Protein AF-A0A2J6RG76-F1 (afdb_monomer_lite)

InterPro domains:
  IPR021858 Fungal transcription factor [PF11951] (29-127)

Secondary structure (DSSP, 8-state):
--TTSSS-TT--TTS---HHHHHHHHHHHHHHHS-HHHHHHHHHHHHHHHHHHTTS-S--HHHHHHHHHHHHHHHHHHSS-SS--HHHHHHHHHHHHHHHHTT-HHHHHHHHHHHHHHHHHTTSGGGS-HHHHHHHHHHHHHTT----SSSS----S--HHHHHHHHHHH-----SS-HHHHHHHHHHHHHHHTT----HHHHHHHHHHHHHHHT-TT--HHHHHHHHHHHHHIIIIIS---TTTS-TT-HHHHHHHHHHHHT--HHHHHHHHHHHHHHHHHHHHHH-TTTS---HHHHHHHHHHHHHHHHHHHHHH--

Radius of gyration: 22.97 Å; chains: 1; bounding box: 58×46×60 Å

pLDDT: mean 80.33, std 18.79, range [28.56, 98.19]

Organism: Hyaloscypha variabilis (strain UAMH 11265 / GT02V1 / F) (NCBI:txid1149755)

Sequence (319 aa):
MWILDISILCWKPNDKIDDELANTHQKWFQVCIDSEMTLKTILSMAESGSRKSRGLDPWSPLAISLMVDAYALLNKKLNNPKKITDSMFATVVNMAAVELVSRNYTRYQNHINGLKEMVRVRGGLSNLDDYIKRMIARVHHLGGNIITDDGKKWTAVESPESKTEITRLCFRPRSPASSDLLKVLKFILSLSKKEIHLTQATSSFLKCQLSSISTNPLISAFEQTIIIATSIYVDFVIHHISPKDIKWNSAANRQLVLSTMQLRSKRDMDENGIVLEWVSAVARTTFFVGLIDWDPERQRSELIEKLEKAVKRLEGLDK

Foldseek 3Di:
DCLCCLVVPPDDPPDDPPVVVVVLVVVLVVLQVVDLLSVLLSVLSSQLVVQVVVVHHSDDPSSVVSNVVSVVVLVVCVVDPPAQDLSNLSNLLSVLSSCVVVVVLVVNVVSLVVNVVNQVRCVHPVSDDPSSVVSNQVSCVSSVHHDDPPVHDPDDVCDPVNCVVCCQLPPPPQALQPPLLLVLLVVVLVLLVVLDQDDPVVLVVSVVSLVVSCPPSNDDLLNVLVSLLVNLLCVCRRNVPQLVNVPLPDPSLVSNVVSLVVQPDVVSCVLQVLLSVLSVLSSVSNPCNPPDPDDSVVSSVVSSVSSVSNSVSSVVSND

Structure (mmCIF, N/CA/C/O backbone):
data_AF-A0A2J6RG76-F1
#
_entry.id   AF-A0A2J6RG76-F1
#
loop_
_atom_site.group_PDB
_atom_site.id
_atom_site.type_symbol
_atom_site.label_atom_id
_atom_site.label_alt_id
_atom_site.label_comp_id
_atom_site.label_asym_id
_atom_site.label_entity_id
_atom_site.label_seq_id
_atom_site.pdbx_PDB_ins_code
_atom_site.Cartn_x
_atom_site.Cartn_y
_atom_site.Cartn_z
_atom_site.occupancy
_atom_site.B_iso_or_equiv
_atom_site.auth_seq_id
_atom_site.auth_comp_id
_atom_site.auth_asym_id
_atom_site.auth_atom_id
_atom_site.pdbx_PDB_model_num
ATOM 1 N N . MET A 1 1 ? 8.930 -16.308 13.388 1.00 29.28 1 MET A N 1
ATOM 2 C CA . MET A 1 1 ? 8.994 -14.918 13.886 1.00 29.28 1 MET A CA 1
ATOM 3 C C . MET A 1 1 ? 8.861 -13.924 12.721 1.00 29.28 1 MET A C 1
ATOM 5 O O . MET A 1 1 ? 9.764 -13.150 12.474 1.00 29.28 1 MET A O 1
ATOM 9 N N . TRP A 1 2 ? 7.753 -14.000 11.969 1.00 28.56 2 TRP A N 1
ATOM 10 C CA . TRP A 1 2 ? 7.445 -13.151 10.792 1.00 28.56 2 TRP A CA 1
ATOM 11 C C . TRP A 1 2 ? 5.987 -12.635 10.818 1.00 28.56 2 TRP A C 1
ATOM 13 O O . TRP A 1 2 ? 5.566 -11.879 9.955 1.00 28.56 2 TRP A O 1
ATOM 23 N N . ILE A 1 3 ? 5.203 -13.041 11.826 1.00 35.47 3 ILE A N 1
ATOM 24 C CA . ILE A 1 3 ? 3.780 -12.688 11.989 1.00 35.47 3 ILE A CA 1
ATOM 25 C C . ILE A 1 3 ? 3.608 -11.228 12.452 1.00 35.47 3 ILE A C 1
ATOM 27 O O . ILE A 1 3 ? 2.540 -10.651 12.289 1.00 35.47 3 ILE A O 1
ATOM 31 N N . LEU A 1 4 ? 4.683 -10.601 12.944 1.00 41.94 4 LEU A N 1
ATOM 32 C CA . LEU A 1 4 ? 4.689 -9.200 13.359 1.00 41.94 4 LEU A CA 1
ATOM 33 C C . LEU A 1 4 ? 4.838 -8.207 12.194 1.00 41.94 4 LEU A C 1
ATOM 35 O O . LEU A 1 4 ? 4.461 -7.053 12.371 1.00 41.94 4 LEU A O 1
ATOM 39 N N . ASP A 1 5 ? 5.284 -8.630 11.005 1.00 44.03 5 ASP A N 1
ATOM 40 C CA . ASP A 1 5 ? 5.590 -7.703 9.900 1.00 44.03 5 ASP A CA 1
ATOM 41 C C . ASP A 1 5 ? 4.347 -7.111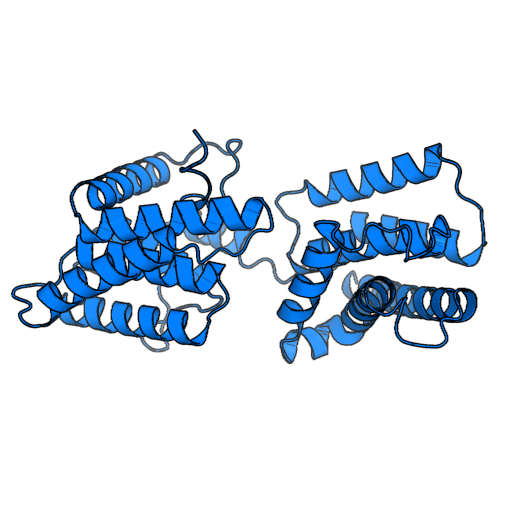 9.207 1.00 44.03 5 ASP A C 1
ATOM 43 O O . ASP A 1 5 ? 4.432 -6.099 8.523 1.00 44.03 5 ASP A O 1
ATOM 47 N N . ILE A 1 6 ? 3.153 -7.678 9.413 1.00 41.44 6 ILE A N 1
ATOM 48 C CA . ILE A 1 6 ? 1.908 -7.130 8.832 1.00 41.44 6 ILE A CA 1
ATOM 49 C C . ILE A 1 6 ? 1.165 -6.229 9.831 1.00 41.44 6 ILE A C 1
ATOM 51 O O . ILE A 1 6 ? 0.521 -5.262 9.432 1.00 41.44 6 ILE A O 1
ATOM 55 N N . SER A 1 7 ? 1.384 -6.415 11.136 1.00 41.56 7 SER A N 1
ATOM 56 C CA . SER A 1 7 ? 1.146 -5.367 12.149 1.00 41.56 7 SER A CA 1
ATOM 57 C C . SER A 1 7 ? 2.103 -4.160 11.998 1.00 41.56 7 SER A C 1
ATOM 59 O O . SER A 1 7 ? 1.931 -3.124 12.642 1.00 41.56 7 SER A O 1
ATOM 61 N N . ILE A 1 8 ? 3.068 -4.282 11.080 1.00 45.72 8 ILE A N 1
ATOM 62 C CA . ILE A 1 8 ? 4.160 -3.378 10.713 1.00 45.72 8 ILE A CA 1
ATOM 63 C C . ILE A 1 8 ? 4.025 -3.002 9.217 1.00 45.72 8 ILE A C 1
ATOM 65 O O . ILE A 1 8 ? 4.926 -3.132 8.405 1.00 45.72 8 ILE A O 1
ATOM 69 N N . LEU A 1 9 ? 2.895 -2.451 8.772 1.00 41.31 9 LEU A N 1
ATOM 70 C CA . LEU A 1 9 ? 2.815 -2.043 7.355 1.00 41.31 9 LEU A CA 1
ATOM 71 C C . LEU A 1 9 ? 3.790 -0.909 6.936 1.00 41.31 9 LEU A C 1
ATOM 73 O O . LEU A 1 9 ? 3.820 -0.606 5.751 1.00 41.31 9 LEU A O 1
ATOM 77 N N . CYS A 1 10 ? 4.624 -0.348 7.838 1.00 41.28 10 CYS A N 1
ATOM 78 C CA . CYS A 1 10 ? 5.773 0.537 7.528 1.00 41.28 10 CYS A CA 1
ATOM 79 C C . CYS A 1 10 ? 6.827 0.624 8.678 1.00 41.28 10 CYS A C 1
ATOM 81 O O . CYS A 1 10 ? 7.052 1.716 9.191 1.00 41.28 10 CYS A O 1
ATOM 83 N N . TRP A 1 11 ? 7.457 -0.454 9.161 1.00 42.81 11 TRP A N 1
ATOM 84 C CA . TRP A 1 11 ? 8.499 -0.340 10.215 1.00 42.81 11 TRP A CA 1
ATOM 85 C C . TRP A 1 11 ? 9.847 -0.858 9.709 1.00 42.81 11 TRP A C 1
ATOM 87 O O . TRP A 1 11 ? 9.939 -1.979 9.215 1.00 42.81 11 TRP A O 1
ATOM 97 N N . LYS A 1 12 ? 10.895 -0.036 9.828 1.00 43.41 12 LYS A N 1
ATOM 98 C CA . LYS A 1 12 ? 12.290 -0.486 9.806 1.00 43.41 12 LYS A CA 1
ATOM 99 C C . LYS A 1 12 ? 12.915 -0.179 11.175 1.00 43.41 12 LYS A C 1
ATOM 101 O O . LYS A 1 12 ? 12.640 0.893 11.706 1.00 43.41 12 LYS A O 1
ATOM 106 N N . PRO A 1 13 ? 13.781 -1.044 11.730 1.00 38.94 13 PRO A N 1
ATOM 107 C CA . PRO A 1 13 ? 14.223 -0.954 13.129 1.00 38.94 13 PRO A CA 1
ATOM 108 C C . PRO A 1 13 ? 15.279 0.126 13.442 1.00 38.94 13 PRO A C 1
ATOM 110 O O . PRO A 1 13 ? 15.908 0.044 14.491 1.00 38.94 13 PRO A O 1
ATOM 113 N N . ASN A 1 14 ? 15.537 1.094 12.554 1.00 44.00 14 ASN A N 1
ATOM 114 C CA . ASN A 1 14 ? 16.752 1.922 12.643 1.00 44.00 14 ASN A CA 1
ATOM 115 C C . ASN A 1 14 ? 16.566 3.345 13.183 1.00 44.00 14 ASN A C 1
ATOM 117 O O . ASN A 1 14 ? 17.571 4.010 13.423 1.00 44.00 14 ASN A O 1
ATOM 121 N N . ASP A 1 15 ? 15.339 3.790 13.439 1.00 43.56 15 ASP A N 1
ATOM 122 C CA . ASP A 1 15 ? 15.097 5.062 14.119 1.00 43.56 15 ASP A CA 1
ATOM 123 C C . ASP A 1 15 ? 14.763 4.781 15.585 1.00 43.56 15 ASP A C 1
ATOM 125 O O . ASP A 1 15 ? 14.049 3.821 15.886 1.00 43.56 15 ASP A O 1
ATOM 129 N N . LYS A 1 16 ? 15.336 5.575 16.502 1.00 52.56 16 LYS A N 1
ATOM 130 C CA . LYS A 1 16 ? 15.087 5.480 17.948 1.00 52.56 16 LYS A CA 1
ATOM 131 C C . LYS A 1 16 ? 13.588 5.317 18.170 1.00 52.56 16 LYS A C 1
ATOM 133 O O . LYS A 1 16 ? 12.820 6.206 17.817 1.00 52.56 16 LYS A O 1
ATOM 138 N N . ILE A 1 17 ? 13.190 4.165 18.702 1.00 55.06 17 ILE A N 1
ATOM 139 C CA . ILE A 1 17 ? 11.792 3.900 19.011 1.00 55.06 17 ILE A CA 1
ATOM 140 C C . ILE A 1 17 ? 11.378 4.954 20.029 1.00 55.06 17 ILE A C 1
ATOM 142 O O . ILE A 1 17 ? 11.917 4.987 21.131 1.00 55.06 17 ILE A O 1
ATOM 146 N N . ASP A 1 18 ? 10.461 5.830 19.633 1.00 72.38 18 ASP A N 1
ATOM 147 C CA . ASP A 1 18 ? 9.734 6.652 20.584 1.00 72.38 18 ASP A CA 1
ATOM 148 C C . ASP A 1 18 ? 9.013 5.690 21.538 1.00 72.38 18 ASP A C 1
ATOM 150 O O . ASP A 1 18 ? 8.212 4.853 21.097 1.00 72.38 18 ASP A O 1
ATOM 154 N N . ASP A 1 19 ? 9.339 5.760 22.830 1.00 80.62 19 ASP A N 1
ATOM 155 C CA . ASP A 1 19 ? 8.759 4.925 23.887 1.00 80.62 19 ASP A CA 1
ATOM 156 C C . ASP A 1 19 ? 7.217 4.942 23.833 1.00 80.62 19 ASP A C 1
ATOM 158 O O . ASP A 1 19 ? 6.545 3.959 24.169 1.00 80.62 19 ASP A O 1
ATOM 162 N N . GLU A 1 20 ? 6.633 6.031 23.322 1.00 78.44 20 GLU A N 1
ATOM 163 C CA . GLU A 1 20 ? 5.199 6.177 23.105 1.00 78.44 20 GLU A CA 1
ATOM 164 C C . GLU A 1 20 ? 4.630 5.177 22.077 1.00 78.44 20 GLU A C 1
ATOM 166 O O . GLU A 1 20 ? 3.534 4.620 22.257 1.00 78.44 20 GLU A O 1
ATOM 171 N N . LEU A 1 21 ? 5.368 4.905 20.998 1.00 74.94 21 LEU A N 1
ATOM 172 C CA . LEU A 1 21 ? 4.941 3.978 19.953 1.00 74.94 21 LEU A CA 1
ATOM 173 C C . LEU A 1 21 ? 5.019 2.527 20.436 1.00 74.94 21 LEU A C 1
ATOM 175 O O . LEU A 1 21 ? 4.082 1.758 20.201 1.00 74.94 21 LEU A O 1
ATOM 179 N N . ALA A 1 22 ? 6.089 2.172 21.153 1.00 79.50 22 ALA A N 1
ATOM 180 C CA . ALA A 1 22 ? 6.233 0.849 21.758 1.00 79.50 22 ALA A CA 1
ATOM 181 C C . ALA A 1 22 ? 5.074 0.553 22.721 1.00 79.50 22 ALA A C 1
ATOM 183 O O . ALA A 1 22 ? 4.428 -0.493 22.621 1.00 79.50 22 ALA A O 1
ATOM 184 N N . ASN A 1 23 ? 4.741 1.515 23.585 1.00 86.62 23 ASN A N 1
ATOM 185 C CA . A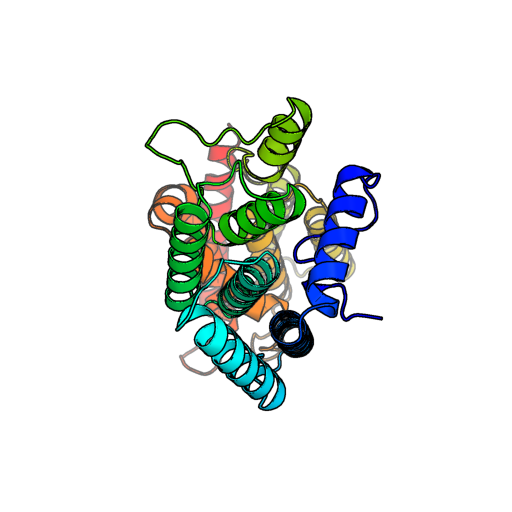SN A 1 23 ? 3.612 1.415 24.506 1.00 86.62 23 ASN A CA 1
ATOM 186 C C . ASN A 1 23 ? 2.269 1.263 23.765 1.00 86.62 23 ASN A C 1
ATOM 188 O O . ASN A 1 23 ? 1.429 0.439 24.134 1.00 86.62 23 ASN A O 1
ATOM 192 N N . THR A 1 24 ? 2.072 2.014 22.675 1.00 86.75 24 THR A N 1
ATOM 193 C CA . THR A 1 24 ? 0.879 1.901 21.819 1.00 86.75 24 THR A CA 1
ATOM 194 C C . THR A 1 24 ? 0.736 0.491 21.239 1.00 86.75 24 THR A C 1
ATOM 196 O O . THR A 1 24 ? -0.352 -0.088 21.286 1.00 86.75 24 THR A O 1
ATOM 199 N N . HIS A 1 25 ? 1.821 -0.087 20.717 1.00 85.25 25 HIS A N 1
ATOM 200 C CA . HIS A 1 25 ? 1.805 -1.437 20.147 1.00 85.25 25 HIS A CA 1
ATOM 201 C C . HIS A 1 25 ? 1.602 -2.515 21.199 1.00 85.25 25 HIS A C 1
ATOM 203 O O . HIS A 1 25 ? 0.837 -3.442 20.950 1.00 85.25 25 HIS A O 1
ATOM 209 N N . GLN A 1 26 ? 2.216 -2.386 22.374 1.00 89.69 26 GLN A N 1
ATOM 210 C CA . GLN A 1 26 ? 2.023 -3.337 23.464 1.00 89.69 26 GLN A CA 1
ATOM 211 C C . GLN A 1 26 ? 0.552 -3.391 23.899 1.00 89.69 26 GLN A C 1
ATOM 213 O O . GLN A 1 26 ? -0.030 -4.473 23.969 1.00 89.69 26 GLN A O 1
ATOM 218 N N . LYS A 1 27 ? -0.080 -2.230 24.119 1.00 93.44 27 LYS A N 1
ATOM 219 C CA . LYS A 1 27 ? -1.507 -2.150 24.475 1.00 93.44 27 LYS A CA 1
ATOM 220 C C . LYS A 1 27 ? -2.407 -2.691 23.367 1.00 93.44 27 LYS A C 1
ATOM 222 O O . LYS A 1 27 ? -3.339 -3.445 23.639 1.00 93.44 27 LYS A O 1
ATOM 227 N N . TRP A 1 28 ? -2.107 -2.351 22.113 1.00 93.38 28 TRP A N 1
ATOM 228 C CA . TRP A 1 28 ? -2.849 -2.873 20.968 1.00 93.38 28 TRP A CA 1
ATOM 229 C C . TRP A 1 28 ? -2.754 -4.395 20.858 1.00 93.38 28 TRP A C 1
ATOM 231 O O . TRP A 1 28 ? -3.764 -5.068 20.648 1.00 93.38 28 TRP A O 1
ATOM 241 N N . PHE A 1 29 ? -1.547 -4.941 21.016 1.00 92.75 29 PHE A N 1
ATOM 242 C CA . PHE A 1 29 ? -1.308 -6.376 20.985 1.00 92.75 29 PHE A CA 1
ATOM 243 C C . PHE A 1 29 ? -2.088 -7.082 22.094 1.00 92.75 29 PHE A C 1
ATOM 245 O O . PHE A 1 29 ? -2.772 -8.062 21.807 1.00 92.75 29 PHE A O 1
ATOM 252 N N . GLN A 1 30 ? -2.071 -6.534 23.312 1.00 95.56 30 GLN A N 1
ATOM 253 C CA . GLN A 1 30 ? -2.829 -7.067 24.443 1.00 95.56 30 GLN A CA 1
ATOM 254 C C . GLN A 1 30 ? -4.334 -7.154 24.127 1.00 95.56 30 GLN A C 1
ATOM 256 O O . GLN A 1 30 ? -4.949 -8.209 24.254 1.00 95.56 30 GLN A O 1
ATOM 261 N N . VAL A 1 31 ? -4.916 -6.089 23.572 1.00 95.81 31 VAL A N 1
ATOM 262 C CA . VAL A 1 31 ? -6.333 -6.067 23.158 1.00 95.81 31 VAL A CA 1
ATOM 263 C C . VAL A 1 31 ? -6.634 -7.068 22.044 1.00 95.81 31 VAL A C 1
ATOM 265 O O . VAL A 1 31 ? -7.747 -7.601 21.969 1.00 95.81 31 VAL A O 1
ATOM 268 N N . CYS A 1 32 ? -5.664 -7.326 21.164 1.00 95.38 32 CYS A N 1
ATOM 269 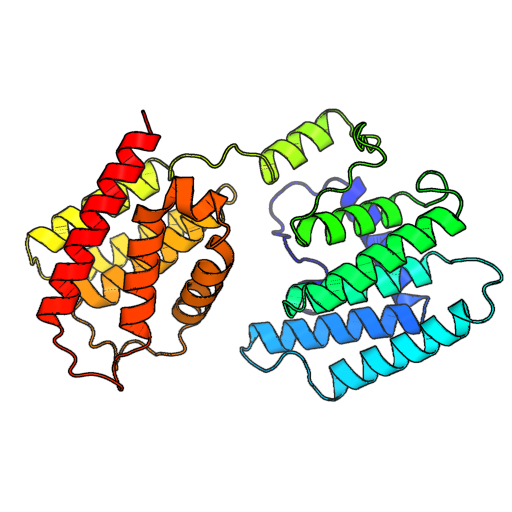C CA . CYS A 1 32 ? -5.810 -8.327 20.116 1.00 95.38 32 CYS A CA 1
ATOM 270 C C . CYS A 1 32 ? -5.856 -9.747 20.675 1.00 95.38 32 CYS A C 1
ATOM 272 O O . CYS A 1 32 ? -6.672 -10.532 20.199 1.00 95.38 32 CYS A O 1
ATOM 274 N N . ILE A 1 33 ? -5.028 -10.073 21.667 1.00 96.50 33 ILE A N 1
ATOM 275 C CA . ILE A 1 33 ? -4.974 -11.425 22.238 1.00 96.50 33 ILE A CA 1
ATOM 276 C C . ILE A 1 33 ? -6.083 -11.689 23.266 1.00 96.50 33 ILE A C 1
ATOM 278 O O . ILE A 1 33 ? -6.556 -12.818 23.353 1.00 96.50 33 ILE A O 1
ATOM 282 N N . ASP A 1 34 ? -6.569 -10.661 23.967 1.00 97.38 34 ASP A N 1
ATOM 283 C CA . ASP A 1 34 ? -7.607 -10.801 25.005 1.00 97.38 34 ASP A CA 1
ATOM 284 C C . ASP A 1 34 ? -9.022 -11.023 24.444 1.00 97.38 34 ASP A C 1
ATOM 286 O O . ASP A 1 34 ? -9.967 -11.332 25.173 1.00 97.38 34 ASP A O 1
ATOM 290 N N . SER A 1 35 ? -9.209 -10.834 23.139 1.00 97.81 35 SER A N 1
ATOM 291 C CA . SER A 1 35 ? -10.512 -10.891 22.483 1.00 97.81 35 SER A CA 1
ATOM 292 C C . SER A 1 35 ? -10.478 -11.862 21.316 1.00 97.81 35 SER A C 1
ATOM 294 O O . SER A 1 35 ? -9.824 -11.594 20.314 1.00 97.81 35 SER A O 1
ATOM 296 N N . GLU A 1 36 ? -11.264 -12.940 21.395 1.00 98.06 36 GLU A N 1
ATOM 297 C CA . GLU A 1 36 ? -11.327 -13.970 20.349 1.00 98.06 36 GLU A CA 1
ATOM 298 C C . GLU A 1 36 ? -11.583 -13.379 18.952 1.00 98.06 36 GLU A C 1
ATOM 300 O O . GLU A 1 36 ? -10.870 -13.694 18.003 1.00 98.06 36 GLU A O 1
ATOM 305 N N . MET A 1 37 ? -12.560 -12.475 18.811 1.00 97.88 37 MET A N 1
ATOM 306 C CA . MET A 1 37 ? -12.854 -11.840 17.517 1.00 97.88 37 MET A CA 1
ATOM 307 C C . MET A 1 37 ? -11.669 -11.022 16.992 1.00 97.88 37 MET A C 1
ATOM 309 O O . MET A 1 37 ? -11.361 -11.071 15.803 1.00 97.88 37 MET A O 1
ATOM 313 N N . THR A 1 38 ? -10.961 -10.320 17.879 1.00 97.25 38 THR A N 1
ATOM 314 C CA . THR A 1 38 ? -9.819 -9.492 17.491 1.00 97.25 38 THR A CA 1
ATOM 315 C C . THR A 1 38 ? -8.638 -10.381 17.111 1.00 97.25 38 THR A C 1
ATOM 317 O O . THR A 1 38 ? -8.024 -10.168 16.063 1.00 97.25 38 THR A O 1
ATOM 320 N N . LEU A 1 39 ? -8.384 -11.435 17.890 1.00 97.56 39 LEU A N 1
ATOM 321 C CA . LEU A 1 39 ? -7.366 -12.441 17.614 1.00 97.56 39 LEU A CA 1
ATOM 322 C C . LEU A 1 39 ? -7.592 -13.087 16.241 1.00 97.56 39 LEU A C 1
ATOM 324 O O . LEU A 1 39 ? -6.669 -13.191 15.436 1.00 97.56 39 LEU A O 1
ATOM 328 N N . LYS A 1 40 ? -8.835 -13.451 15.915 1.00 98.12 40 LYS A N 1
ATOM 329 C CA . LYS A 1 40 ? -9.167 -14.018 14.602 1.00 98.12 40 LYS A CA 1
ATOM 330 C C . LYS A 1 40 ? -8.878 -13.044 13.456 1.00 98.12 40 LYS A C 1
ATOM 332 O O . LYS A 1 40 ? -8.299 -13.452 12.451 1.00 98.12 40 LYS A O 1
ATOM 337 N N . THR A 1 41 ? -9.187 -11.752 13.610 1.00 97.31 41 THR A N 1
ATOM 338 C CA . THR A 1 41 ? -8.859 -10.753 12.571 1.00 97.31 41 THR A CA 1
ATOM 339 C C . THR A 1 41 ? -7.359 -10.549 12.375 1.00 97.31 41 THR A C 1
ATOM 341 O O . THR A 1 41 ? -6.914 -10.464 11.231 1.00 97.31 41 THR A O 1
ATOM 344 N N . ILE A 1 42 ? -6.560 -10.513 13.451 1.00 95.25 42 ILE A N 1
ATOM 345 C CA . ILE A 1 42 ? -5.106 -10.339 13.318 1.00 95.25 42 ILE A CA 1
ATOM 346 C C . ILE A 1 42 ? -4.447 -11.599 12.738 1.00 95.25 42 ILE A C 1
ATOM 348 O O . ILE A 1 42 ? -3.535 -11.489 11.923 1.00 95.25 42 ILE A O 1
ATOM 352 N N . LEU A 1 43 ? -4.957 -12.793 13.063 1.00 95.75 43 LEU A N 1
ATOM 353 C CA . LEU A 1 43 ? -4.510 -14.045 12.447 1.00 95.75 43 LEU A CA 1
ATOM 354 C C . LEU A 1 43 ? -4.871 -14.109 10.958 1.00 95.75 43 LEU A C 1
ATOM 356 O O . LEU A 1 43 ? -4.032 -14.500 10.149 1.00 95.75 43 LEU A O 1
ATOM 360 N N . SER A 1 44 ? -6.078 -13.678 10.578 1.00 95.38 44 SER A N 1
ATOM 361 C CA . SER A 1 44 ? -6.464 -13.598 9.164 1.00 95.38 44 SER A CA 1
ATOM 362 C C . SER A 1 44 ? -5.578 -12.619 8.394 1.00 95.38 44 SER A C 1
ATOM 364 O O . SER A 1 44 ? -5.119 -12.921 7.290 1.00 95.38 44 SER A O 1
ATOM 366 N N . MET A 1 45 ? -5.266 -11.471 8.998 1.00 92.19 45 MET A N 1
ATOM 367 C CA . MET A 1 45 ? -4.340 -10.495 8.434 1.00 92.19 45 MET A CA 1
ATOM 368 C C . MET A 1 45 ? -2.932 -11.074 8.253 1.00 92.19 45 MET A C 1
ATOM 370 O O . MET A 1 45 ? -2.337 -10.910 7.184 1.00 92.19 45 MET A O 1
ATOM 374 N N . ALA A 1 46 ? -2.413 -11.772 9.267 1.00 90.19 46 ALA A N 1
ATOM 375 C CA . ALA A 1 46 ? -1.102 -12.409 9.221 1.00 90.19 46 ALA A CA 1
ATOM 376 C C . ALA A 1 46 ? -1.018 -13.476 8.120 1.00 90.19 46 ALA A C 1
ATOM 378 O O . ALA A 1 46 ? -0.065 -13.484 7.340 1.00 90.19 46 ALA A O 1
ATOM 379 N N . GLU A 1 47 ? -2.033 -14.335 8.015 1.00 92.94 47 GLU A N 1
ATOM 380 C CA . GLU A 1 47 ? -2.142 -15.333 6.949 1.00 92.94 47 GLU A CA 1
ATOM 381 C C . GLU A 1 47 ? -2.193 -14.655 5.572 1.00 92.94 47 GLU A C 1
ATOM 383 O O . GLU A 1 47 ? -1.381 -14.959 4.694 1.00 92.94 47 GLU A O 1
ATOM 388 N N . SER A 1 48 ? -3.073 -13.665 5.404 1.00 87.25 48 SER A N 1
ATOM 389 C CA . SER A 1 48 ? -3.257 -12.950 4.136 1.00 87.25 48 SER A CA 1
ATOM 390 C C . SER A 1 48 ? -1.968 -12.283 3.657 1.00 87.25 48 SER A C 1
ATOM 392 O O . SER A 1 48 ? -1.574 -12.426 2.497 1.00 87.25 48 SER A O 1
ATOM 394 N N . GLY A 1 49 ? -1.266 -11.570 4.543 1.00 81.81 49 GLY A N 1
ATOM 395 C CA . GLY A 1 49 ? -0.019 -10.909 4.168 1.00 81.81 49 GLY A CA 1
ATOM 396 C C . GLY A 1 49 ? 1.147 -11.886 3.970 1.00 81.81 49 GLY A C 1
ATOM 397 O O . GLY A 1 49 ? 1.939 -11.681 3.050 1.00 81.81 49 GLY A O 1
ATOM 398 N N . SER A 1 50 ? 1.226 -12.976 4.745 1.00 84.88 50 SER A N 1
ATOM 399 C CA . SER A 1 50 ? 2.236 -14.036 4.571 1.00 84.88 50 SER A CA 1
ATOM 400 C C . SER A 1 50 ? 2.103 -14.721 3.210 1.00 84.88 50 SER A C 1
ATOM 402 O O . SER A 1 50 ? 3.090 -14.999 2.527 1.00 84.88 50 SER A O 1
ATOM 404 N N . ARG A 1 51 ? 0.869 -14.955 2.760 1.00 87.69 51 ARG A N 1
ATOM 405 C CA . ARG A 1 51 ? 0.599 -15.497 1.425 1.00 87.69 51 ARG A CA 1
ATOM 406 C C . ARG A 1 51 ? 0.923 -14.497 0.328 1.00 87.69 51 ARG A C 1
ATOM 408 O O . ARG A 1 51 ? 1.606 -14.843 -0.637 1.00 87.69 51 ARG A O 1
ATOM 415 N N . LYS A 1 52 ? 0.497 -13.246 0.503 1.00 78.06 52 LYS A N 1
ATOM 416 C CA . LYS A 1 52 ? 0.748 -12.172 -0.459 1.00 78.06 52 LYS A CA 1
ATOM 417 C C . LYS A 1 52 ? 2.241 -11.925 -0.678 1.00 78.06 52 LYS A C 1
ATOM 419 O O . LYS A 1 52 ? 2.654 -11.749 -1.821 1.00 78.06 52 LYS A O 1
ATOM 424 N N . SER A 1 53 ? 3.061 -11.956 0.376 1.00 76.50 53 SER A N 1
ATOM 425 C CA . SER A 1 53 ? 4.519 -11.791 0.257 1.00 76.50 53 SER A CA 1
ATOM 426 C C . SER A 1 53 ? 5.185 -12.920 -0.539 1.00 76.50 53 SER A C 1
ATOM 428 O O . SER A 1 53 ? 6.222 -12.710 -1.162 1.00 76.50 53 SER A O 1
ATOM 430 N N . ARG A 1 54 ? 4.547 -14.094 -0.601 1.00 79.81 54 ARG A N 1
ATOM 431 C CA . ARG A 1 54 ? 4.953 -15.237 -1.435 1.00 79.81 54 ARG A CA 1
ATOM 432 C C . ARG A 1 54 ? 4.328 -15.224 -2.834 1.00 79.81 54 ARG A C 1
ATOM 434 O O . ARG A 1 54 ? 4.537 -16.157 -3.603 1.00 79.81 54 ARG A O 1
ATOM 441 N N . GLY A 1 55 ? 3.553 -14.194 -3.175 1.00 77.25 55 GLY A N 1
ATOM 442 C CA . GLY A 1 55 ? 2.840 -14.101 -4.450 1.00 77.25 55 GLY A CA 1
ATOM 443 C C . GLY A 1 55 ? 1.680 -15.091 -4.592 1.00 77.25 55 GLY A C 1
ATOM 444 O O . GLY A 1 55 ? 1.294 -15.396 -5.718 1.00 77.25 55 GLY A O 1
ATOM 445 N N . LEU A 1 56 ? 1.153 -15.600 -3.476 1.00 82.75 56 LEU A N 1
ATOM 446 C CA . LEU A 1 56 ? -0.043 -16.440 -3.434 1.00 82.75 56 LEU A CA 1
ATOM 447 C C . LEU A 1 56 ? -1.297 -15.576 -3.241 1.00 82.75 56 LEU A C 1
ATOM 449 O O . LEU A 1 56 ? -1.207 -14.432 -2.791 1.00 82.75 56 LEU A O 1
ATOM 453 N N . ASP A 1 57 ? -2.469 -16.146 -3.535 1.00 83.25 57 ASP A N 1
ATOM 454 C CA . ASP A 1 57 ? -3.757 -15.526 -3.205 1.00 83.25 57 ASP A CA 1
ATOM 455 C C . ASP A 1 57 ? -3.840 -15.248 -1.688 1.00 83.25 57 ASP A C 1
ATOM 457 O O . ASP A 1 57 ? -3.676 -16.198 -0.910 1.00 83.25 57 ASP A O 1
ATOM 461 N N . PRO A 1 58 ? -4.053 -13.990 -1.245 1.00 84.31 58 PRO A N 1
ATOM 462 C CA . PRO A 1 58 ? -4.190 -13.657 0.172 1.00 84.31 58 PRO A CA 1
ATOM 463 C C . PRO A 1 58 ? -5.404 -14.318 0.844 1.00 84.31 58 PRO A C 1
ATOM 465 O O . PRO A 1 58 ? -5.374 -14.534 2.052 1.00 84.31 58 PRO A O 1
ATOM 468 N N . TRP A 1 59 ? -6.443 -14.697 0.098 1.00 90.25 59 TRP A N 1
ATOM 469 C CA . TRP A 1 59 ? -7.695 -15.220 0.653 1.00 90.25 59 TRP A CA 1
ATOM 470 C C . TRP A 1 59 ? -7.714 -16.749 0.741 1.00 90.25 59 TRP A C 1
ATOM 472 O O . TRP A 1 59 ? -8.528 -17.421 0.109 1.00 90.25 59 TRP A O 1
ATOM 482 N N . SER A 1 60 ? -6.820 -17.332 1.545 1.00 93.19 60 SER A N 1
ATOM 483 C CA . SER A 1 60 ? -6.872 -18.778 1.803 1.00 93.19 60 SER A CA 1
ATOM 484 C C . SER A 1 60 ? -8.170 -19.185 2.517 1.00 93.19 60 SER A C 1
ATOM 486 O O . SER A 1 60 ? -8.762 -18.367 3.227 1.00 93.19 60 SER A O 1
ATOM 488 N N . PRO A 1 61 ? -8.593 -20.464 2.422 1.00 96.38 61 PRO A N 1
ATOM 489 C CA . PRO A 1 61 ? -9.723 -20.970 3.204 1.00 96.38 61 PRO A CA 1
ATOM 490 C C . PRO A 1 61 ? -9.602 -20.666 4.705 1.00 96.38 61 PRO A C 1
ATOM 492 O O . PRO A 1 61 ? -10.597 -20.342 5.347 1.00 96.38 61 PRO A O 1
ATOM 495 N N . LEU A 1 62 ? -8.378 -20.683 5.248 1.00 96.56 62 LEU A N 1
ATOM 496 C CA . LEU A 1 62 ? -8.103 -20.305 6.634 1.00 96.56 62 LEU A CA 1
ATOM 497 C C . LEU A 1 62 ? -8.349 -18.809 6.888 1.00 96.56 62 LEU A C 1
ATOM 499 O O . LEU A 1 62 ? -9.066 -18.468 7.828 1.00 96.56 62 LEU A O 1
ATOM 503 N N . ALA A 1 63 ? -7.798 -17.915 6.056 1.00 94.44 63 ALA A N 1
ATOM 504 C CA . ALA A 1 63 ? -8.003 -16.470 6.197 1.00 94.44 63 ALA A CA 1
ATOM 505 C C . ALA A 1 63 ? -9.489 -16.089 6.108 1.00 94.44 63 ALA A C 1
ATOM 507 O O . ALA A 1 63 ? -9.957 -15.257 6.890 1.00 94.44 63 ALA A O 1
ATOM 508 N N . ILE A 1 64 ? -10.225 -16.733 5.194 1.00 95.00 64 ILE A N 1
ATOM 509 C CA . ILE A 1 64 ? -11.671 -16.563 5.023 1.00 95.00 64 ILE A CA 1
ATOM 510 C C . ILE A 1 64 ? -12.414 -17.067 6.263 1.00 95.00 64 ILE A C 1
ATOM 512 O O . ILE A 1 64 ? -13.212 -16.319 6.821 1.00 95.00 64 ILE A O 1
ATOM 516 N N . SER A 1 65 ? -12.129 -18.287 6.734 1.00 97.69 65 SER A N 1
ATOM 517 C CA . SER A 1 65 ? -12.772 -18.860 7.926 1.00 97.69 65 SER A CA 1
ATOM 518 C C . SER A 1 65 ? -12.585 -17.971 9.157 1.00 97.69 65 SER A C 1
ATOM 520 O O . SER A 1 65 ? -13.548 -17.689 9.864 1.00 97.69 65 SER A O 1
ATOM 522 N N . LEU A 1 66 ? -11.367 -17.470 9.385 1.00 97.56 66 LEU A N 1
ATOM 523 C CA . LEU A 1 66 ? -11.064 -16.563 10.495 1.00 97.56 66 LEU A CA 1
ATOM 524 C C . LEU A 1 66 ? -11.856 -15.248 10.405 1.00 97.56 66 LEU A C 1
ATOM 526 O O . LEU A 1 66 ? -12.362 -14.768 11.419 1.00 97.56 66 LEU A O 1
ATOM 530 N N . MET A 1 67 ? -11.990 -14.671 9.205 1.00 97.06 67 MET A N 1
ATOM 531 C CA . MET A 1 67 ? -12.778 -13.448 9.002 1.00 97.06 67 MET A CA 1
ATOM 532 C C . MET A 1 67 ? -14.269 -13.690 9.198 1.00 97.06 67 MET A C 1
ATOM 534 O O . MET A 1 67 ? -14.917 -12.896 9.873 1.00 97.06 67 MET A O 1
ATOM 538 N N . VAL A 1 68 ? -14.813 -14.773 8.639 1.00 97.69 68 VAL A N 1
ATOM 539 C CA . VAL A 1 68 ? -16.229 -15.146 8.793 1.00 97.69 68 VAL A CA 1
ATOM 540 C C . VAL A 1 68 ? -16.580 -15.316 10.270 1.00 97.69 68 VAL A C 1
ATOM 542 O O . VAL A 1 68 ? -17.555 -14.727 10.740 1.00 97.69 68 VAL A O 1
ATOM 545 N N . ASP A 1 69 ? -15.746 -16.027 11.026 1.00 98.19 69 ASP A N 1
ATOM 546 C CA . ASP A 1 69 ? -15.917 -16.182 12.469 1.00 98.19 69 ASP A CA 1
ATOM 547 C C . ASP A 1 69 ? -15.851 -14.841 13.211 1.00 98.19 69 ASP A C 1
ATOM 549 O O . ASP A 1 69 ? -16.672 -14.565 14.089 1.00 98.19 69 ASP A O 1
ATOM 553 N N . ALA A 1 70 ? -14.884 -13.984 12.863 1.00 98.12 70 ALA A N 1
ATOM 554 C CA . ALA A 1 70 ? -14.759 -12.662 13.465 1.00 98.12 70 ALA A CA 1
ATOM 555 C C . ALA A 1 70 ? -15.989 -11.785 13.180 1.00 98.12 70 ALA A C 1
ATOM 557 O O . ALA A 1 70 ? -16.472 -11.107 14.088 1.00 98.12 70 ALA A O 1
ATOM 558 N N . TYR A 1 71 ? -16.540 -11.836 11.962 1.00 97.38 71 TYR A N 1
ATOM 559 C CA . TYR A 1 71 ? -17.796 -11.167 11.615 1.00 97.38 71 TYR A CA 1
ATOM 560 C C . TYR A 1 71 ? -18.969 -11.698 12.434 1.00 97.38 71 TYR A C 1
ATOM 562 O O . TYR A 1 71 ? -19.746 -10.904 12.961 1.00 97.38 71 TYR A O 1
ATOM 570 N N . ALA A 1 72 ? -19.096 -13.018 12.582 1.00 97.81 72 ALA A N 1
ATOM 571 C CA . ALA A 1 72 ? -20.167 -13.620 13.371 1.00 97.81 72 ALA A CA 1
ATOM 572 C C . ALA A 1 72 ? -20.115 -13.158 14.839 1.00 97.81 72 ALA A C 1
ATOM 574 O O . ALA A 1 72 ? -21.133 -12.753 15.407 1.00 97.81 72 ALA A O 1
ATOM 575 N N . LEU A 1 73 ? -18.920 -13.144 15.439 1.00 97.75 73 LEU A N 1
ATOM 576 C CA . LEU A 1 73 ? -18.706 -12.667 16.807 1.00 97.75 73 LEU A CA 1
ATOM 577 C C . LEU A 1 73 ? -18.975 -11.161 16.952 1.00 97.75 73 LEU A C 1
ATOM 579 O O . LEU A 1 73 ? -19.631 -10.745 17.912 1.00 97.75 73 LEU A O 1
ATOM 583 N N . LEU A 1 74 ? -18.506 -10.346 16.003 1.00 97.38 74 LEU A N 1
ATOM 584 C CA . LEU A 1 74 ? -18.739 -8.902 15.999 1.00 97.38 74 LEU A CA 1
ATOM 585 C C . LEU A 1 74 ? -20.234 -8.583 15.861 1.00 97.38 74 LEU A C 1
ATOM 587 O O . LEU A 1 74 ? -20.763 -7.807 16.655 1.00 97.38 74 LEU A O 1
ATOM 591 N N . ASN A 1 75 ? -20.933 -9.233 14.928 1.00 96.88 75 ASN A N 1
ATOM 592 C CA . ASN A 1 75 ? -22.374 -9.067 14.725 1.00 96.88 75 ASN A CA 1
ATOM 593 C C . ASN A 1 75 ? -23.169 -9.483 15.965 1.00 96.88 75 ASN A C 1
ATOM 595 O O . ASN A 1 75 ? -24.080 -8.771 16.382 1.00 96.88 75 ASN A O 1
ATOM 599 N N . LYS A 1 76 ? -22.783 -10.582 16.627 1.00 96.25 76 LYS A N 1
ATOM 600 C CA . LYS A 1 76 ? -23.394 -10.993 17.899 1.00 96.25 76 LYS A CA 1
ATOM 601 C C . LYS A 1 76 ? -23.272 -9.903 18.972 1.00 96.25 76 LYS A C 1
ATOM 603 O O . LYS A 1 76 ? -24.227 -9.686 19.712 1.00 96.25 76 LYS A O 1
ATOM 608 N N . LYS A 1 77 ? -22.132 -9.203 19.051 1.00 95.38 77 LYS A N 1
ATOM 609 C CA . LYS A 1 77 ? -21.940 -8.075 19.983 1.00 95.38 77 LYS A CA 1
ATOM 610 C C . LYS A 1 77 ? -22.694 -6.812 19.558 1.00 95.38 77 LYS A C 1
ATOM 612 O O . LYS A 1 77 ? -23.201 -6.103 20.422 1.00 95.38 77 LYS A O 1
ATOM 617 N N . LEU A 1 78 ? -22.778 -6.536 18.256 1.00 94.19 78 LEU A N 1
ATOM 618 C CA . LEU A 1 78 ? -23.466 -5.361 17.711 1.00 94.19 78 LEU A CA 1
ATOM 619 C C . LEU A 1 78 ? -24.995 -5.469 17.756 1.00 94.19 78 LEU A C 1
ATOM 621 O O . LEU A 1 78 ? -25.650 -4.441 17.869 1.00 94.19 78 LEU A O 1
ATOM 625 N N . ASN A 1 79 ? -25.565 -6.676 17.709 1.00 91.69 79 ASN A N 1
ATOM 626 C CA . ASN A 1 79 ? -27.020 -6.881 17.732 1.00 91.69 79 ASN A CA 1
ATOM 627 C C . ASN A 1 79 ? -27.664 -6.623 19.104 1.00 91.69 79 ASN A C 1
ATOM 629 O O . ASN A 1 79 ? -28.874 -6.436 19.188 1.00 91.69 79 ASN A O 1
ATOM 633 N N . ASN A 1 80 ? -26.883 -6.617 20.185 1.00 85.75 80 ASN A N 1
ATOM 634 C CA . ASN A 1 80 ? -27.361 -6.222 21.510 1.00 85.75 80 ASN A CA 1
ATOM 635 C C . ASN A 1 80 ? -26.261 -5.447 22.249 1.00 85.75 80 ASN A C 1
ATOM 637 O O . ASN A 1 80 ? -25.660 -5.954 23.209 1.00 85.75 80 ASN A O 1
ATOM 641 N N . PRO A 1 81 ? -25.915 -4.244 21.761 1.00 76.50 81 PRO A N 1
ATOM 642 C CA . PRO A 1 81 ? -24.741 -3.553 22.234 1.00 76.50 81 PRO A CA 1
ATOM 643 C C . PRO A 1 81 ? -25.077 -2.886 23.565 1.00 76.50 81 PRO A C 1
ATOM 645 O O . PRO A 1 81 ? -25.593 -1.775 23.607 1.00 76.50 81 PRO A O 1
ATOM 648 N N . LYS A 1 82 ? -24.722 -3.540 24.678 1.00 82.38 82 LYS A N 1
ATOM 649 C CA . LYS A 1 82 ? -24.694 -2.862 25.986 1.00 82.38 82 LYS A CA 1
ATOM 650 C C . LYS A 1 82 ? -23.739 -1.660 25.955 1.00 82.38 82 LYS A C 1
ATOM 652 O O . LYS A 1 82 ? -23.994 -0.654 26.606 1.00 82.38 82 LYS A O 1
ATOM 657 N N . LYS A 1 83 ? -22.616 -1.796 25.234 1.00 92.19 83 LYS A N 1
ATOM 658 C CA . LYS A 1 83 ? -21.549 -0.796 25.073 1.00 92.19 83 LYS A CA 1
ATOM 659 C C . LYS A 1 83 ? -20.607 -1.223 23.938 1.00 92.19 83 LYS A C 1
ATOM 661 O O . LYS A 1 83 ? -20.269 -2.401 23.847 1.00 92.19 83 LYS A O 1
ATOM 666 N N . ILE A 1 84 ? -20.143 -0.282 23.113 1.00 96.62 84 ILE A N 1
ATOM 667 C CA . ILE A 1 84 ? -19.073 -0.531 22.127 1.00 96.62 84 ILE A CA 1
ATOM 668 C C . ILE A 1 84 ? -17.737 -0.698 22.863 1.00 96.62 84 ILE A C 1
ATOM 670 O O . ILE A 1 84 ? -17.371 0.181 23.636 1.00 96.62 84 ILE A O 1
ATOM 674 N N . THR A 1 85 ? -17.002 -1.793 22.670 1.00 96.88 85 THR A N 1
ATOM 675 C CA . THR A 1 85 ? -15.727 -2.051 23.375 1.00 96.88 85 THR A CA 1
ATOM 676 C C . THR A 1 85 ? -14.502 -1.776 22.504 1.00 96.88 85 THR A C 1
ATOM 678 O O . THR A 1 85 ? -14.577 -1.834 21.279 1.00 96.88 85 THR A O 1
ATOM 681 N N . ASP A 1 86 ? -13.346 -1.562 23.131 1.00 97.06 86 ASP A N 1
ATOM 682 C CA . ASP A 1 86 ? -12.050 -1.381 22.460 1.00 97.06 86 ASP A CA 1
ATOM 683 C C . ASP A 1 86 ? -11.704 -2.553 21.540 1.00 97.06 86 ASP A C 1
ATOM 685 O O . ASP A 1 86 ? -11.241 -2.370 20.419 1.00 97.06 86 ASP A O 1
ATOM 689 N N . SER A 1 87 ? -12.037 -3.774 21.961 1.00 97.44 87 SER A N 1
ATOM 690 C CA . SER A 1 87 ? -11.890 -4.955 21.117 1.00 97.44 87 SER A CA 1
ATOM 691 C C . SER A 1 87 ? -12.746 -4.900 19.849 1.00 97.44 87 SER A C 1
ATOM 693 O O . SER A 1 87 ? -12.298 -5.380 18.810 1.00 97.44 87 SER A O 1
ATOM 695 N N . MET A 1 88 ? -13.948 -4.307 19.888 1.00 98.12 88 MET A N 1
ATOM 696 C CA . MET A 1 88 ? -14.769 -4.125 18.683 1.00 98.12 88 MET A CA 1
ATOM 697 C C . MET A 1 88 ? -14.088 -3.139 17.732 1.00 98.12 88 MET A C 1
ATOM 699 O O . MET A 1 88 ? -14.007 -3.421 16.540 1.00 98.12 88 MET A O 1
ATOM 703 N N . PHE A 1 89 ? -13.545 -2.027 18.248 1.00 97.56 89 PHE A N 1
ATOM 704 C CA . PHE A 1 89 ? -12.746 -1.101 17.437 1.00 97.56 89 PHE A CA 1
ATOM 705 C C . PHE A 1 89 ? -11.547 -1.807 16.809 1.00 97.56 89 PHE A C 1
ATOM 707 O O . PHE A 1 89 ? -11.363 -1.728 15.597 1.00 97.56 89 PHE A O 1
ATOM 714 N N . ALA A 1 90 ? -10.776 -2.547 17.607 1.00 96.81 90 ALA A N 1
ATOM 715 C CA . ALA A 1 90 ? -9.605 -3.268 17.125 1.00 96.81 90 ALA A CA 1
ATOM 716 C C . ALA A 1 90 ? -9.949 -4.290 16.035 1.00 96.81 90 ALA A C 1
ATOM 718 O O . ALA A 1 90 ? -9.264 -4.368 15.017 1.00 96.81 90 ALA A O 1
ATOM 719 N N . THR A 1 91 ? -11.064 -5.005 16.201 1.00 98.12 91 THR A N 1
ATOM 720 C CA . THR A 1 91 ? -11.589 -5.941 15.199 1.00 98.12 91 THR A CA 1
ATOM 721 C C . THR A 1 91 ? -11.862 -5.225 13.876 1.00 98.12 91 THR A C 1
ATOM 723 O O . THR A 1 91 ? -11.353 -5.643 12.839 1.00 98.12 91 THR A O 1
ATOM 726 N N . VAL A 1 92 ? -12.607 -4.114 13.891 1.00 97.75 92 VAL A N 1
ATOM 727 C CA . VAL A 1 92 ? -12.965 -3.395 12.655 1.00 97.75 92 VAL A CA 1
ATOM 728 C C . VAL A 1 92 ? -11.755 -2.700 12.022 1.00 97.75 92 VAL A C 1
ATOM 730 O O . VAL A 1 92 ? -11.635 -2.700 10.799 1.00 97.75 92 VAL A O 1
ATOM 733 N N . VAL A 1 93 ? -10.820 -2.167 12.816 1.00 96.38 93 VAL A N 1
ATOM 734 C CA . VAL A 1 93 ? -9.544 -1.626 12.311 1.00 96.38 93 VAL A CA 1
ATOM 735 C C . VAL A 1 93 ? -8.744 -2.709 11.589 1.00 96.38 93 VAL A C 1
ATOM 737 O O . VAL A 1 93 ? -8.266 -2.476 10.479 1.00 96.38 93 VAL A O 1
ATOM 740 N N . ASN A 1 94 ? -8.636 -3.905 12.173 1.00 95.88 94 ASN A N 1
ATOM 741 C CA . ASN A 1 94 ? -7.942 -5.019 11.534 1.00 95.88 94 ASN A CA 1
ATOM 742 C C . ASN A 1 94 ? -8.645 -5.447 10.236 1.00 95.88 94 ASN A C 1
ATOM 744 O O . ASN A 1 94 ? -7.977 -5.631 9.222 1.00 95.88 94 ASN A O 1
ATOM 748 N N . MET A 1 95 ? -9.981 -5.539 10.226 1.00 96.25 95 MET A N 1
ATOM 749 C CA . MET A 1 95 ? -10.752 -5.838 9.010 1.00 96.25 95 MET A CA 1
ATOM 750 C C . MET A 1 95 ? -10.520 -4.786 7.915 1.00 96.25 95 MET A C 1
ATOM 752 O O . MET A 1 95 ? -10.220 -5.140 6.777 1.00 96.25 95 MET A O 1
ATOM 756 N N . ALA A 1 96 ? -10.573 -3.496 8.263 1.00 94.56 96 ALA A N 1
ATOM 757 C CA . ALA A 1 96 ? -10.287 -2.404 7.336 1.00 94.56 96 ALA A CA 1
ATOM 758 C C . ALA A 1 96 ? -8.878 -2.530 6.740 1.00 94.56 96 ALA A C 1
ATOM 760 O O . ALA A 1 96 ? -8.704 -2.408 5.529 1.00 94.56 96 ALA A O 1
ATOM 761 N N . ALA A 1 97 ? -7.876 -2.829 7.567 1.00 90.81 97 ALA A N 1
ATOM 762 C CA . ALA A 1 97 ? -6.509 -3.031 7.106 1.00 90.81 97 ALA A CA 1
ATOM 763 C C . ALA A 1 97 ? -6.375 -4.250 6.172 1.00 90.81 97 ALA A C 1
ATOM 765 O O . ALA A 1 97 ? -5.685 -4.150 5.159 1.00 90.81 97 ALA A O 1
ATOM 766 N N . VAL A 1 98 ? -7.068 -5.365 6.438 1.00 89.31 98 VAL A N 1
ATOM 767 C CA . VAL A 1 98 ? -7.095 -6.527 5.528 1.00 89.31 98 VAL A CA 1
ATOM 768 C C . VAL A 1 98 ? -7.706 -6.160 4.175 1.00 89.31 98 VAL A C 1
ATOM 770 O O . VAL A 1 98 ? -7.125 -6.473 3.132 1.00 89.31 98 VAL A O 1
ATOM 773 N N . GLU A 1 99 ? -8.845 -5.465 4.168 1.00 88.94 99 GLU A N 1
ATOM 774 C CA . GLU A 1 99 ? -9.506 -5.041 2.928 1.00 88.94 99 GLU A CA 1
ATOM 775 C C . GLU A 1 99 ? -8.648 -4.035 2.151 1.00 88.94 99 GLU A C 1
ATOM 777 O O . GLU A 1 99 ? -8.545 -4.114 0.925 1.00 88.94 99 GLU A O 1
ATOM 782 N N . LEU A 1 100 ? -7.946 -3.144 2.855 1.00 82.94 100 LEU A N 1
ATOM 783 C CA . LEU A 1 100 ? -7.000 -2.210 2.256 1.00 82.94 100 LEU A CA 1
ATOM 784 C C . LEU A 1 100 ? -5.801 -2.934 1.625 1.00 82.94 100 LEU A C 1
ATOM 786 O O . LEU A 1 100 ? -5.452 -2.672 0.471 1.00 82.94 100 LEU A O 1
ATOM 790 N N . VAL A 1 101 ? -5.201 -3.895 2.335 1.00 77.31 101 VAL A N 1
ATOM 791 C CA . VAL A 1 101 ? -4.120 -4.746 1.805 1.00 77.31 101 VAL A CA 1
ATOM 792 C C . VAL A 1 101 ? -4.599 -5.530 0.581 1.00 77.31 101 VAL A C 1
ATOM 794 O O . VAL A 1 101 ? -3.831 -5.716 -0.371 1.00 77.31 101 VAL A O 1
ATOM 797 N N . SER A 1 102 ? -5.864 -5.939 0.573 1.00 77.62 102 SER A N 1
ATOM 798 C CA . SER A 1 102 ? -6.511 -6.670 -0.520 1.00 77.62 102 SER A CA 1
ATOM 799 C C . SER A 1 102 ? -7.074 -5.767 -1.621 1.00 77.62 102 SER A C 1
ATOM 801 O O . SER A 1 102 ? -7.600 -6.271 -2.608 1.00 77.62 102 SER A O 1
ATOM 803 N N . ARG A 1 103 ? -6.916 -4.441 -1.493 1.00 76.06 103 ARG A N 1
ATOM 804 C CA . ARG A 1 103 ? -7.374 -3.414 -2.448 1.00 76.06 103 ARG A CA 1
ATOM 805 C C . ARG A 1 103 ? -8.886 -3.379 -2.662 1.00 76.06 103 ARG A C 1
ATOM 807 O O . ARG A 1 103 ? -9.357 -2.880 -3.683 1.00 76.06 103 ARG A O 1
ATOM 814 N N . ASN A 1 104 ? -9.662 -3.864 -1.703 1.00 82.94 104 ASN A N 1
ATOM 815 C CA . ASN A 1 104 ? -11.110 -3.772 -1.747 1.00 82.94 104 ASN A CA 1
ATOM 816 C C . ASN A 1 104 ? -11.568 -2.459 -1.105 1.00 82.94 104 ASN A C 1
ATOM 818 O O . ASN A 1 104 ? -12.061 -2.423 0.024 1.00 82.94 104 ASN A O 1
ATOM 822 N N . TYR A 1 105 ? -11.367 -1.357 -1.829 1.00 82.75 105 TYR A N 1
ATOM 823 C CA . TYR A 1 105 ? -11.639 -0.015 -1.312 1.00 82.75 105 TYR A CA 1
ATOM 824 C C . TYR A 1 105 ? -13.099 0.176 -0.895 1.00 82.75 105 TYR A C 1
ATOM 826 O O . TYR A 1 105 ? -13.352 0.837 0.105 1.00 82.75 105 TYR A O 1
ATOM 834 N N . THR A 1 106 ? -14.054 -0.441 -1.593 1.00 86.00 106 THR A N 1
ATOM 835 C CA . THR A 1 106 ? -15.472 -0.378 -1.219 1.00 86.00 106 THR A CA 1
ATOM 836 C C . THR A 1 106 ? -15.713 -0.986 0.162 1.00 86.00 106 THR A C 1
ATOM 838 O O . THR A 1 106 ? -16.337 -0.353 1.011 1.00 86.00 106 THR A O 1
ATOM 841 N N . ARG A 1 107 ? -15.174 -2.183 0.437 1.00 89.62 107 ARG A N 1
ATOM 842 C CA . ARG A 1 107 ? -15.304 -2.805 1.766 1.00 89.62 107 ARG A CA 1
ATOM 843 C C . ARG A 1 107 ? -14.520 -2.056 2.836 1.00 89.62 107 ARG A C 1
ATOM 845 O O . ARG A 1 107 ? -15.041 -1.844 3.925 1.00 89.62 107 ARG A O 1
ATOM 852 N N . TYR A 1 108 ? -13.319 -1.587 2.508 1.00 90.19 108 TYR A N 1
ATOM 853 C CA . TYR A 1 108 ? -12.548 -0.708 3.384 1.00 90.19 108 TYR A CA 1
ATOM 854 C C . TYR A 1 108 ? -13.366 0.524 3.810 1.00 90.19 108 TYR A C 1
ATOM 856 O O . TYR A 1 108 ? -13.480 0.792 5.005 1.00 90.19 108 TYR A O 1
ATOM 864 N N . GLN A 1 109 ? -14.001 1.232 2.868 1.00 86.88 109 GLN A N 1
ATOM 865 C CA . GLN A 1 109 ? -14.839 2.396 3.182 1.00 86.88 109 GLN A CA 1
ATOM 866 C C . GLN A 1 109 ? -16.027 2.029 4.074 1.00 86.88 109 GLN A C 1
ATOM 868 O O . GLN A 1 109 ? -16.337 2.764 5.010 1.00 86.88 109 GLN A O 1
ATOM 873 N N . ASN A 1 110 ? -16.647 0.866 3.856 1.00 92.19 110 ASN A N 1
ATOM 874 C CA . ASN A 1 110 ? -17.709 0.379 4.736 1.00 92.19 110 ASN A CA 1
ATOM 875 C C . ASN A 1 110 ? -17.209 0.190 6.178 1.00 92.19 110 ASN A C 1
ATOM 877 O O . ASN A 1 110 ? -17.893 0.597 7.117 1.00 92.19 110 ASN A O 1
ATOM 881 N N . HIS A 1 111 ? -16.000 -0.349 6.371 1.00 95.06 111 HIS A N 1
ATOM 882 C CA . HIS A 1 111 ? -15.394 -0.462 7.701 1.00 95.06 111 HIS A CA 1
ATOM 883 C C . HIS A 1 111 ? -15.073 0.895 8.327 1.00 95.06 111 HIS A C 1
ATOM 885 O O . HIS A 1 111 ? -15.339 1.087 9.511 1.00 95.06 111 HIS A O 1
ATOM 891 N N . ILE A 1 112 ? -14.552 1.850 7.552 1.00 93.81 112 ILE A N 1
ATOM 892 C CA . ILE A 1 112 ? -14.293 3.212 8.040 1.00 93.81 112 ILE A CA 1
ATOM 893 C C . ILE A 1 112 ? -15.589 3.903 8.476 1.00 93.81 112 ILE A C 1
ATOM 895 O O . ILE A 1 112 ? -15.624 4.527 9.535 1.00 93.81 112 ILE A O 1
ATOM 899 N N . ASN A 1 113 ? -16.669 3.766 7.707 1.00 90.88 113 ASN A N 1
ATOM 900 C CA . ASN A 1 113 ? -17.973 4.312 8.081 1.00 90.88 113 ASN A CA 1
ATOM 901 C C . ASN A 1 113 ? -18.518 3.642 9.351 1.00 90.88 113 ASN A C 1
ATOM 903 O O . ASN A 1 113 ? -19.000 4.331 10.248 1.00 90.88 113 ASN A O 1
ATOM 907 N N . GLY A 1 114 ? -18.353 2.322 9.479 1.00 94.31 114 GLY A N 1
ATOM 908 C CA . GLY A 1 114 ? -18.662 1.598 10.713 1.00 94.31 114 GLY A CA 1
ATOM 909 C C . GLY A 1 114 ? -17.860 2.107 11.915 1.00 94.31 114 GLY A C 1
ATOM 910 O O . GLY A 1 114 ? -18.437 2.346 12.973 1.00 94.31 114 GLY A O 1
ATOM 911 N N . LEU A 1 115 ? -16.553 2.351 11.753 1.00 95.62 115 LEU A N 1
ATOM 912 C CA . LEU A 1 115 ? -15.707 2.933 12.801 1.00 95.62 115 LEU A CA 1
ATOM 913 C C . LEU A 1 115 ? -16.201 4.318 13.221 1.00 95.62 115 LEU A C 1
ATOM 915 O O . LEU A 1 115 ? -16.301 4.568 14.418 1.00 95.62 115 LEU A O 1
ATOM 919 N N . LYS A 1 116 ? -16.553 5.195 12.273 1.00 91.94 116 LYS A N 1
ATOM 920 C CA . LYS A 1 116 ? -17.109 6.526 12.579 1.00 91.94 116 LYS A CA 1
ATOM 921 C C . LYS A 1 116 ? -18.369 6.423 13.437 1.00 91.94 116 LYS A C 1
ATOM 923 O O . LYS A 1 116 ? -18.480 7.117 14.447 1.00 91.94 116 LYS A O 1
ATOM 928 N N . GLU A 1 117 ? -19.275 5.510 13.098 1.00 94.44 117 GLU A N 1
ATOM 929 C CA . GLU A 1 117 ? -20.478 5.290 13.902 1.00 94.44 117 GLU A CA 1
ATOM 930 C C . GLU A 1 117 ? -20.177 4.710 15.283 1.00 94.44 117 GLU A C 1
ATOM 932 O O . GLU A 1 117 ? -20.741 5.153 16.283 1.00 94.44 117 GLU A O 1
ATOM 937 N N . MET A 1 118 ? -19.231 3.777 15.379 1.00 95.31 118 MET A N 1
ATOM 938 C CA . MET A 1 118 ? -18.782 3.243 16.664 1.00 95.31 118 MET A CA 1
ATOM 939 C C . MET A 1 118 ? -18.177 4.333 17.558 1.00 95.31 118 MET A C 1
ATOM 941 O O . MET A 1 118 ? -18.477 4.368 18.752 1.00 95.31 118 MET A O 1
ATOM 945 N N . VAL A 1 119 ? -17.371 5.243 16.994 1.00 94.06 119 VAL A N 1
ATOM 946 C CA . VAL A 1 119 ? -16.829 6.417 17.699 1.00 94.06 119 VAL A CA 1
ATOM 947 C C . VAL A 1 119 ? -17.969 7.306 18.192 1.00 94.06 119 VAL A C 1
ATOM 949 O O . VAL A 1 119 ? -17.993 7.671 19.367 1.00 94.06 119 VAL A O 1
ATOM 952 N N . ARG A 1 120 ? -18.944 7.617 17.329 1.00 93.31 120 ARG A N 1
ATOM 953 C CA . ARG A 1 120 ? -20.099 8.448 17.691 1.00 93.31 120 ARG A CA 1
ATOM 954 C C . ARG A 1 120 ? -20.900 7.833 18.841 1.00 93.31 120 ARG A C 1
ATOM 956 O O . ARG A 1 120 ? -21.169 8.516 19.823 1.00 93.31 120 ARG A O 1
ATOM 963 N N . VAL A 1 121 ? -21.223 6.539 18.766 1.00 93.56 121 VAL A N 1
ATOM 964 C CA . VAL A 1 121 ? -21.954 5.806 19.821 1.00 93.56 121 VAL A CA 1
ATOM 965 C C . VAL A 1 121 ? -21.159 5.742 21.128 1.00 93.56 121 VAL A C 1
ATOM 967 O O . VAL A 1 121 ? -21.740 5.756 22.211 1.00 93.56 121 VAL A O 1
ATOM 970 N N . ARG A 1 122 ? -19.825 5.710 21.054 1.00 93.88 122 ARG A N 1
ATOM 971 C CA . ARG A 1 122 ? -18.937 5.768 22.223 1.00 93.88 122 ARG A CA 1
ATOM 972 C C . ARG A 1 122 ? -18.847 7.166 22.856 1.00 93.88 122 ARG A C 1
ATOM 974 O O . ARG A 1 122 ? -18.236 7.299 23.912 1.00 93.88 122 ARG A O 1
ATOM 981 N N . GLY A 1 123 ? -19.473 8.178 22.256 1.00 91.88 123 GLY A N 1
ATOM 982 C CA . GLY A 1 123 ? -19.455 9.560 22.732 1.00 91.88 123 GLY A CA 1
ATOM 983 C C . GLY A 1 123 ? -18.306 10.392 22.160 1.00 91.88 123 GLY A C 1
ATOM 984 O O . GLY A 1 123 ? -17.906 11.372 22.778 1.00 91.88 123 GLY A O 1
ATOM 985 N N . GLY A 1 124 ? -17.744 10.006 21.013 1.00 91.69 124 GLY A N 1
ATOM 986 C CA . GLY A 1 124 ? -16.646 10.718 20.357 1.00 91.69 124 GLY A CA 1
ATOM 987 C C . GLY A 1 124 ? -15.256 10.170 20.691 1.00 91.69 124 GLY A C 1
ATOM 988 O O . GLY A 1 124 ? -15.090 9.291 21.538 1.00 91.69 124 GLY A O 1
ATOM 989 N N . LEU A 1 125 ? -14.235 10.694 20.001 1.00 87.56 125 LEU A N 1
ATOM 990 C CA . LEU A 1 125 ? -12.847 10.231 20.134 1.00 87.56 125 LEU A CA 1
ATOM 991 C C . LEU A 1 125 ? -12.273 10.469 21.530 1.00 87.56 125 LEU A C 1
ATOM 993 O O . LEU A 1 125 ? -11.480 9.657 21.992 1.00 87.56 125 LEU A O 1
ATOM 997 N N . SER A 1 126 ? -12.670 11.542 22.218 1.00 92.00 126 SER A N 1
ATOM 998 C CA . SER A 1 126 ? -12.207 11.860 23.578 1.00 92.00 126 SER A CA 1
ATOM 999 C C . SER A 1 126 ? -12.507 10.754 24.596 1.00 92.00 126 SER A C 1
ATOM 1001 O O . SER A 1 126 ? -11.795 10.646 25.587 1.00 92.00 126 SER A O 1
ATOM 1003 N N . ASN A 1 127 ? -13.499 9.901 24.319 1.00 93.62 127 ASN A N 1
ATOM 1004 C CA . ASN A 1 127 ? -13.900 8.758 25.144 1.00 93.62 127 ASN A CA 1
ATOM 1005 C C . ASN A 1 127 ? -13.197 7.437 24.767 1.00 93.62 127 ASN A C 1
ATOM 1007 O O . ASN A 1 127 ? -13.629 6.353 25.183 1.00 93.62 127 ASN A O 1
ATOM 1011 N N . LEU A 1 128 ? -12.149 7.512 23.943 1.00 93.38 128 LEU A N 1
ATOM 1012 C CA . LEU A 1 128 ? -11.292 6.388 23.578 1.00 93.38 128 LEU A CA 1
ATOM 1013 C C . LEU A 1 128 ? -9.915 6.523 24.215 1.00 93.38 128 LEU A C 1
ATOM 1015 O O . LEU A 1 128 ? -9.382 7.627 24.351 1.00 93.38 128 LEU A O 1
ATOM 1019 N N . ASP A 1 129 ? -9.305 5.380 24.494 1.00 94.62 129 ASP A N 1
ATOM 1020 C CA . ASP A 1 129 ? -7.900 5.323 24.862 1.00 94.62 129 ASP A CA 1
ATOM 1021 C C . ASP A 1 129 ? -7.009 5.708 23.671 1.00 94.62 129 ASP A C 1
ATOM 1023 O O . ASP A 1 129 ? -7.315 5.435 22.504 1.00 94.62 129 ASP A O 1
ATOM 1027 N N . ASP A 1 130 ? -5.865 6.326 23.961 1.00 90.38 130 ASP A N 1
ATOM 1028 C CA . ASP A 1 130 ? -4.996 6.906 22.930 1.00 90.38 130 ASP A CA 1
ATOM 1029 C C . ASP A 1 130 ? -4.453 5.880 21.935 1.00 90.38 130 ASP A C 1
ATOM 1031 O O . ASP A 1 130 ? -4.318 6.180 20.747 1.00 90.38 130 ASP A O 1
ATOM 1035 N N . TYR A 1 131 ? -4.200 4.649 22.379 1.00 92.44 131 TYR A N 1
ATOM 1036 C CA . TYR A 1 131 ? -3.711 3.597 21.491 1.00 92.44 131 TYR A CA 1
ATOM 1037 C C . TYR A 1 131 ? -4.769 3.203 20.438 1.00 92.44 131 TYR A C 1
ATOM 1039 O O . TYR A 1 131 ? -4.418 2.962 19.282 1.00 92.44 131 TYR A O 1
ATOM 1047 N N . ILE A 1 132 ? -6.067 3.227 20.782 1.00 94.19 132 ILE A N 1
ATOM 1048 C CA . ILE A 1 132 ? -7.161 3.010 19.821 1.00 94.19 132 ILE A CA 1
ATOM 1049 C C . ILE A 1 132 ? -7.237 4.174 18.834 1.00 94.19 132 ILE A C 1
ATOM 1051 O O . ILE A 1 132 ? -7.294 3.939 17.625 1.00 94.19 132 ILE A O 1
ATOM 1055 N N . LYS A 1 133 ? -7.189 5.423 19.325 1.00 92.94 133 LYS A N 1
ATOM 1056 C CA . LYS A 1 133 ? -7.205 6.624 18.468 1.00 92.94 133 LYS A CA 1
ATOM 1057 C C . LYS A 1 133 ? -6.103 6.557 17.413 1.00 92.94 133 LYS A C 1
ATOM 1059 O O . LYS A 1 133 ? -6.370 6.751 16.229 1.00 92.94 133 LYS A O 1
ATOM 1064 N N . ARG A 1 134 ? -4.878 6.223 17.835 1.00 88.81 134 ARG A N 1
ATOM 1065 C CA . ARG A 1 134 ? -3.710 6.102 16.950 1.00 88.81 134 ARG A CA 1
ATOM 1066 C C . ARG A 1 134 ? -3.904 5.027 15.891 1.00 88.81 134 ARG A C 1
ATOM 1068 O O . ARG A 1 134 ? -3.571 5.255 14.732 1.00 88.81 134 ARG A O 1
ATOM 1075 N N . MET A 1 135 ? -4.484 3.885 16.247 1.00 91.94 135 MET A N 1
ATOM 1076 C CA . MET A 1 135 ? -4.704 2.799 15.290 1.00 91.94 135 MET A CA 1
ATOM 1077 C C . MET A 1 135 ? -5.833 3.100 14.297 1.00 91.94 135 MET A C 1
ATOM 1079 O O . MET A 1 135 ? -5.682 2.804 13.110 1.00 91.94 135 MET A O 1
ATOM 1083 N N . ILE A 1 136 ? -6.906 3.775 14.729 1.00 91.88 136 ILE A N 1
ATOM 1084 C CA . ILE A 1 136 ? -7.947 4.300 13.828 1.00 91.88 136 ILE A CA 1
ATOM 1085 C C . ILE A 1 136 ? -7.348 5.333 12.865 1.00 91.88 136 ILE A C 1
ATOM 1087 O O . ILE A 1 136 ? -7.539 5.233 11.653 1.00 91.88 136 ILE A O 1
ATOM 1091 N N . ALA A 1 137 ? -6.583 6.298 13.383 1.00 85.38 137 ALA A N 1
ATOM 1092 C CA . ALA A 1 137 ? -5.926 7.316 12.567 1.00 85.38 137 ALA A CA 1
ATOM 1093 C C . ALA A 1 137 ? -4.978 6.683 11.540 1.00 85.38 137 ALA A C 1
ATOM 1095 O O . ALA A 1 137 ? -4.999 7.041 10.363 1.00 85.38 137 ALA A O 1
ATOM 1096 N N . ARG A 1 138 ? -4.195 5.685 11.967 1.00 85.75 138 ARG A N 1
ATOM 1097 C CA . ARG A 1 138 ? -3.253 4.967 11.108 1.00 85.75 138 ARG A CA 1
ATOM 1098 C C . ARG A 1 138 ? -3.958 4.234 9.974 1.00 85.75 138 ARG A C 1
ATOM 1100 O O . ARG A 1 138 ? -3.568 4.413 8.823 1.00 85.75 138 ARG A O 1
ATOM 1107 N N . VAL A 1 139 ? -4.985 3.430 10.263 1.00 87.62 139 VAL A N 1
ATOM 1108 C CA . VAL A 1 139 ? -5.694 2.690 9.203 1.00 87.62 139 VAL A CA 1
ATOM 1109 C C . VAL A 1 139 ? -6.405 3.638 8.241 1.00 87.62 139 VAL A C 1
ATOM 1111 O O . VAL A 1 139 ? -6.375 3.412 7.033 1.00 87.62 139 VAL A O 1
ATOM 1114 N N . HIS A 1 140 ? -6.959 4.739 8.756 1.00 83.75 140 HIS A N 1
ATOM 1115 C CA . HIS A 1 140 ? -7.599 5.754 7.934 1.00 83.75 140 HIS A CA 1
ATOM 1116 C C . HIS A 1 140 ? -6.609 6.423 6.969 1.00 83.75 140 HIS A C 1
ATOM 1118 O O . HIS A 1 140 ? -6.874 6.525 5.769 1.00 83.75 140 HIS A O 1
ATOM 1124 N N . HIS A 1 141 ? -5.449 6.826 7.497 1.00 76.38 141 HIS A N 1
ATOM 1125 C CA . HIS A 1 141 ? -4.370 7.444 6.734 1.00 76.38 141 HIS A CA 1
ATOM 1126 C C . HIS A 1 141 ? -3.833 6.514 5.639 1.00 76.38 141 HIS A C 1
ATOM 1128 O O . HIS A 1 141 ? -3.683 6.932 4.492 1.00 76.38 141 HIS A O 1
ATOM 1134 N N . LEU A 1 142 ? -3.610 5.233 5.963 1.00 74.00 142 LEU A N 1
ATOM 1135 C CA . LEU A 1 142 ? -3.160 4.230 4.992 1.00 74.00 142 LEU A CA 1
ATOM 1136 C C . LEU A 1 142 ? -4.139 4.076 3.817 1.00 74.00 142 LEU A C 1
ATOM 1138 O O . LEU A 1 142 ? -3.719 3.787 2.698 1.00 74.00 142 LEU A O 1
ATOM 1142 N N . GLY A 1 143 ? -5.436 4.293 4.042 1.00 71.88 143 GLY A N 1
ATOM 1143 C CA . GLY A 1 143 ? -6.446 4.279 2.986 1.00 71.88 143 GLY A CA 1
ATOM 1144 C C . GLY A 1 143 ? -6.510 5.538 2.124 1.00 71.88 143 GLY A C 1
ATOM 1145 O O . GLY A 1 143 ? -7.481 5.691 1.383 1.00 71.88 143 GLY A O 1
ATOM 1146 N N . GLY A 1 144 ? -5.539 6.451 2.234 1.00 61.28 144 GLY A N 1
ATOM 1147 C CA . GLY A 1 144 ? -5.447 7.662 1.415 1.00 61.28 144 GLY A CA 1
ATOM 1148 C C . GLY A 1 144 ? -6.531 8.701 1.701 1.00 61.28 144 GLY A C 1
ATOM 1149 O O . GLY A 1 144 ? -6.700 9.638 0.926 1.00 61.28 144 GLY A O 1
ATOM 1150 N N . ASN A 1 145 ? -7.274 8.542 2.797 1.00 50.19 145 ASN A N 1
ATOM 1151 C CA . ASN A 1 145 ? -8.280 9.495 3.235 1.00 50.19 145 ASN A CA 1
ATOM 1152 C C . ASN A 1 145 ? -7.773 10.173 4.514 1.00 50.19 145 ASN A C 1
ATOM 1154 O O . ASN A 1 145 ? -7.154 9.542 5.367 1.00 50.19 145 ASN A O 1
ATOM 1158 N N . ILE A 1 146 ? -8.043 11.464 4.677 1.00 42.91 146 ILE A N 1
ATOM 1159 C CA . ILE A 1 146 ? -7.794 12.207 5.919 1.00 42.91 146 ILE A CA 1
ATOM 1160 C C . ILE A 1 146 ? -9.171 12.524 6.496 1.00 42.91 146 ILE A C 1
ATOM 1162 O O . ILE A 1 146 ? -10.000 13.085 5.784 1.00 42.91 146 ILE A O 1
ATOM 1166 N N . ILE A 1 147 ? -9.455 12.117 7.739 1.00 41.97 147 ILE A N 1
ATOM 1167 C CA . ILE A 1 147 ? -10.668 12.591 8.416 1.00 41.97 147 ILE A CA 1
ATOM 1168 C C . ILE A 1 147 ? -10.389 14.030 8.839 1.00 41.97 147 ILE A C 1
ATOM 1170 O O . ILE A 1 147 ? -9.383 14.319 9.481 1.00 41.97 147 ILE A O 1
ATOM 1174 N N . THR A 1 148 ? -11.277 14.934 8.458 1.00 36.88 148 TH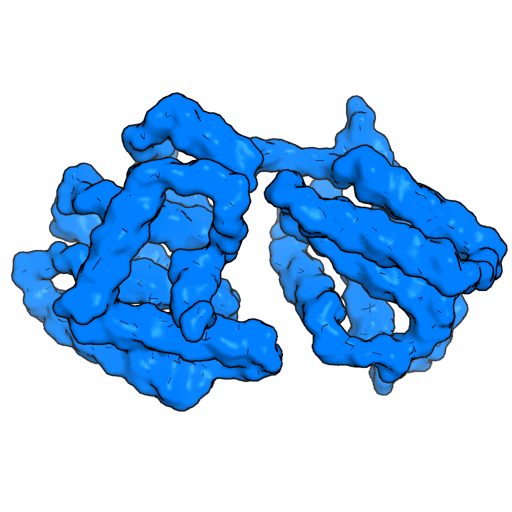R A N 1
ATOM 1175 C CA . THR A 1 148 ? -11.461 16.238 9.098 1.00 36.88 148 THR A CA 1
ATOM 1176 C C . THR A 1 148 ? -12.838 16.196 9.745 1.00 36.88 148 THR A C 1
ATOM 1178 O O . THR A 1 148 ? -13.767 15.737 9.082 1.00 36.88 148 THR A O 1
ATOM 1181 N N . ASP A 1 149 ? -12.992 16.634 10.995 1.00 45.16 149 ASP A N 1
ATOM 1182 C CA . ASP A 1 149 ? -14.174 16.252 11.790 1.00 45.16 149 ASP A CA 1
ATOM 1183 C C . ASP A 1 149 ? -15.421 17.122 11.558 1.00 45.16 149 ASP A C 1
ATOM 1185 O O . ASP A 1 149 ? -16.479 16.805 12.082 1.00 45.16 149 ASP A O 1
ATOM 1189 N N . ASP A 1 150 ? -15.335 18.176 10.740 1.00 50.28 150 ASP A N 1
ATOM 1190 C CA . ASP A 1 150 ? -16.427 19.155 10.529 1.00 50.28 150 ASP A CA 1
ATOM 1191 C C . ASP A 1 150 ? -16.087 20.241 9.473 1.00 50.28 150 ASP A C 1
ATOM 1193 O O . ASP A 1 150 ? -16.752 21.270 9.371 1.00 50.28 150 ASP A O 1
ATOM 1197 N N . GLY A 1 151 ? -15.018 20.071 8.688 1.00 40.50 151 GLY A N 1
ATOM 1198 C CA . GLY A 1 151 ? -14.402 21.192 7.960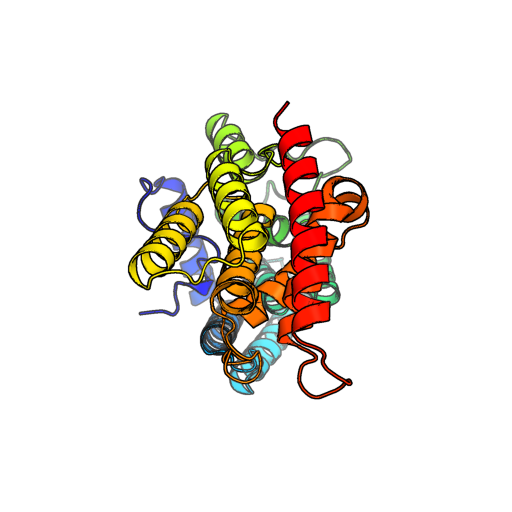 1.00 40.50 151 GLY A CA 1
ATOM 1199 C C . GLY A 1 151 ? -13.517 22.083 8.848 1.00 40.50 151 GLY A C 1
ATOM 1200 O O . GLY A 1 151 ? -12.888 23.011 8.340 1.00 40.50 151 GLY A O 1
ATOM 1201 N N . LYS A 1 152 ? -13.362 21.772 10.143 1.00 40.72 152 LYS A N 1
ATOM 1202 C CA . LYS A 1 152 ? -12.349 22.356 11.027 1.00 40.72 152 LYS A CA 1
ATOM 1203 C C . LYS A 1 152 ? -11.503 21.260 11.682 1.00 40.72 152 LYS A C 1
ATOM 1205 O O . LYS A 1 152 ? -11.729 20.817 12.789 1.00 40.72 152 LYS A O 1
ATOM 1210 N N . LYS A 1 153 ? -10.444 20.893 10.953 1.00 41.06 153 LYS A N 1
ATOM 1211 C CA . LYS A 1 153 ? -9.164 20.335 11.430 1.00 41.06 153 LYS A CA 1
ATOM 1212 C C . LYS A 1 153 ? -9.256 19.332 12.600 1.00 41.06 153 LYS A C 1
ATOM 1214 O O . LYS A 1 153 ? -9.318 19.716 13.762 1.00 41.06 153 LYS A O 1
ATOM 1219 N N . TRP A 1 154 ? -9.069 18.044 12.283 1.00 38.97 154 TRP A N 1
ATOM 1220 C CA . TRP A 1 154 ? -8.446 17.106 13.220 1.00 38.97 154 TRP A CA 1
ATOM 1221 C C . TRP A 1 154 ? -7.122 17.722 13.675 1.00 38.97 154 TRP A C 1
ATOM 1223 O O . TRP A 1 154 ? -6.135 17.714 12.946 1.00 38.97 154 TRP A O 1
ATOM 1233 N N . THR A 1 155 ? -7.099 18.297 14.863 1.00 35.94 155 THR A N 1
ATOM 1234 C CA . THR A 1 155 ? -5.904 18.221 15.677 1.00 35.94 155 THR A CA 1
ATOM 1235 C C . THR A 1 155 ? -6.201 17.087 16.631 1.00 35.94 155 THR A C 1
ATOM 1237 O O . THR A 1 155 ? -6.917 17.263 17.617 1.00 35.94 155 THR A O 1
ATOM 1240 N N . ALA A 1 156 ? -5.597 15.923 16.369 1.00 35.69 156 ALA A N 1
ATOM 1241 C CA . ALA A 1 156 ? -5.136 15.136 17.500 1.00 35.69 156 ALA A CA 1
ATOM 1242 C C . ALA A 1 156 ? -4.410 16.102 18.458 1.00 35.69 156 ALA A C 1
ATOM 1244 O O . ALA A 1 156 ? -3.996 17.197 18.058 1.00 35.69 156 ALA A O 1
ATOM 1245 N N . VAL A 1 157 ? -4.241 15.735 19.720 1.00 37.66 157 VAL A N 1
ATOM 1246 C CA . VAL A 1 157 ? -3.172 16.351 20.507 1.00 37.66 157 VAL A CA 1
ATOM 1247 C C . VAL A 1 157 ? -1.870 15.955 19.801 1.00 37.66 157 VAL A C 1
ATOM 1249 O O . VAL A 1 157 ? -1.255 14.941 20.087 1.00 37.66 157 VAL A O 1
ATOM 1252 N N . GLU A 1 158 ? -1.569 16.684 18.733 1.00 39.91 158 GLU A N 1
ATOM 1253 C CA . GLU A 1 158 ? -0.365 16.650 17.951 1.00 39.91 158 GLU A CA 1
ATOM 1254 C C . GLU A 1 158 ? 0.572 17.450 18.826 1.00 39.91 158 GLU A C 1
ATOM 1256 O O . GLU A 1 158 ? 0.454 18.677 18.924 1.00 39.91 158 GLU A O 1
ATOM 1261 N N . SER A 1 159 ? 1.484 16.757 19.501 1.00 37.62 159 SER A N 1
ATOM 1262 C CA . SER A 1 159 ? 2.678 17.461 19.924 1.00 37.62 159 SER A CA 1
ATOM 1263 C C . SER A 1 159 ? 3.253 18.160 18.675 1.00 37.62 159 SER A C 1
ATOM 1265 O O . SER A 1 159 ? 3.147 17.641 17.551 1.00 37.62 159 SER A O 1
ATOM 1267 N N . PRO A 1 160 ? 3.832 19.357 18.814 1.00 44.81 160 PRO A N 1
ATOM 1268 C CA . PRO A 1 160 ? 4.517 20.015 17.708 1.00 44.81 160 PRO A CA 1
ATOM 1269 C C . PRO A 1 160 ? 5.521 19.083 17.000 1.00 44.81 160 PRO A C 1
ATOM 1271 O O . PRO A 1 160 ? 5.705 19.200 15.784 1.00 44.81 160 PRO A O 1
ATOM 1274 N N . GLU A 1 161 ? 6.102 18.106 17.713 1.00 44.22 161 GLU A N 1
ATOM 1275 C CA . GLU A 1 161 ? 6.955 17.073 17.118 1.00 44.22 161 GLU A CA 1
ATOM 1276 C C . GLU A 1 161 ? 6.176 16.102 16.220 1.00 44.22 161 GLU A C 1
ATOM 1278 O O . GLU A 1 161 ? 6.558 15.915 15.068 1.00 44.22 161 GLU A O 1
ATOM 1283 N N . SER A 1 162 ? 5.039 15.558 16.664 1.00 39.31 162 SER A N 1
ATOM 1284 C CA . SER A 1 162 ? 4.247 14.598 15.874 1.00 39.31 162 SER A CA 1
ATOM 1285 C C . SER A 1 162 ? 3.632 15.229 14.619 1.00 39.31 162 SER A C 1
ATOM 1287 O O . SER A 1 162 ? 3.582 14.586 13.570 1.00 39.31 162 SER A O 1
ATOM 1289 N N . LYS A 1 163 ? 3.285 16.523 14.654 1.00 38.69 163 LYS A N 1
ATOM 1290 C CA . LYS A 1 163 ? 2.921 17.276 13.442 1.00 38.69 163 LYS A CA 1
ATOM 1291 C C . LYS A 1 163 ? 4.103 17.403 12.480 1.00 38.69 163 LYS A C 1
ATOM 1293 O O . LYS A 1 163 ? 3.921 17.250 11.277 1.00 38.69 163 LYS A O 1
ATOM 1298 N N . THR A 1 164 ? 5.308 17.664 12.984 1.00 40.03 164 THR A N 1
ATOM 1299 C CA . THR A 1 164 ? 6.514 17.847 12.159 1.00 40.03 164 THR A CA 1
ATOM 1300 C C . THR A 1 164 ? 6.994 16.525 11.565 1.00 40.03 164 THR A C 1
ATOM 1302 O O . THR A 1 164 ? 7.394 16.496 10.405 1.00 40.03 164 THR A O 1
ATOM 1305 N N . GLU A 1 165 ? 6.893 15.429 12.311 1.00 36.97 165 GLU A N 1
ATOM 1306 C CA . GLU A 1 165 ? 7.291 14.083 11.896 1.00 36.97 165 GLU A CA 1
ATOM 1307 C C . GLU A 1 165 ? 6.290 13.480 10.899 1.00 36.97 165 GLU A C 1
ATOM 1309 O O . GLU A 1 165 ? 6.680 13.045 9.819 1.00 36.97 165 GLU A O 1
ATOM 1314 N N . ILE A 1 166 ? 4.982 13.561 11.177 1.00 36.06 166 ILE A N 1
ATOM 1315 C CA . ILE A 1 166 ? 3.922 13.044 10.292 1.00 36.06 166 ILE A CA 1
ATOM 1316 C C . ILE A 1 166 ? 3.777 13.921 9.037 1.00 36.06 166 ILE A C 1
ATOM 1318 O O . ILE A 1 166 ? 3.596 13.402 7.938 1.00 36.06 166 ILE A O 1
ATOM 1322 N N . THR A 1 167 ? 3.948 15.245 9.139 1.00 34.44 167 THR A N 1
ATOM 1323 C CA . THR A 1 167 ? 4.001 16.125 7.954 1.00 34.44 167 THR A CA 1
ATOM 1324 C C . THR A 1 167 ? 5.298 15.911 7.158 1.00 34.44 167 THR A C 1
ATOM 1326 O O . THR A 1 167 ? 5.253 15.926 5.930 1.00 34.44 167 THR A O 1
ATOM 1329 N N . ARG A 1 168 ? 6.446 15.618 7.798 1.00 35.56 168 ARG A N 1
ATOM 1330 C CA . ARG A 1 168 ? 7.691 15.233 7.094 1.00 35.56 168 ARG A CA 1
ATOM 1331 C C . ARG A 1 168 ? 7.591 13.886 6.382 1.00 35.56 168 ARG A C 1
ATOM 1333 O O . ARG A 1 168 ? 8.169 13.754 5.304 1.00 35.56 168 ARG A O 1
ATOM 1340 N N . LEU A 1 169 ? 6.896 12.914 6.972 1.00 34.88 169 LEU A N 1
ATOM 1341 C CA . LEU A 1 169 ? 6.754 11.557 6.436 1.00 34.88 169 LEU A CA 1
ATOM 1342 C C . LEU A 1 169 ? 5.638 11.446 5.382 1.00 34.88 169 LEU A C 1
ATOM 1344 O O . LEU A 1 169 ? 5.756 10.644 4.461 1.00 34.88 169 LEU A O 1
ATOM 1348 N N . CYS A 1 170 ? 4.582 12.264 5.471 1.00 34.75 170 CYS A N 1
ATOM 1349 C CA . CYS A 1 170 ? 3.372 12.107 4.649 1.00 34.75 170 CYS A CA 1
ATOM 1350 C C . CYS A 1 170 ? 3.039 13.314 3.752 1.00 34.75 170 CYS A C 1
ATOM 1352 O O . CYS A 1 170 ? 2.293 13.166 2.787 1.00 34.75 170 CYS A O 1
ATOM 1354 N N . PHE A 1 171 ? 3.584 14.497 4.045 1.00 36.91 171 PHE A N 1
ATOM 1355 C CA . PHE A 1 171 ? 3.320 15.758 3.341 1.00 36.91 171 PHE A CA 1
ATOM 1356 C C . PHE A 1 171 ? 4.617 16.460 2.936 1.00 36.91 171 PHE A C 1
ATOM 1358 O O . PHE A 1 171 ? 4.742 17.683 3.028 1.00 36.91 171 PHE A O 1
ATOM 1365 N N . ARG A 1 172 ? 5.579 15.713 2.384 1.00 37.97 172 ARG A N 1
ATOM 1366 C CA . ARG A 1 172 ? 6.436 16.380 1.405 1.00 37.97 172 ARG A CA 1
ATOM 1367 C C . ARG A 1 172 ? 5.505 16.846 0.280 1.00 37.97 172 ARG A C 1
ATOM 1369 O O . ARG A 1 172 ? 4.838 15.980 -0.297 1.00 37.97 172 ARG A O 1
ATOM 1376 N N . PRO A 1 173 ? 5.410 18.155 -0.052 1.00 41.09 173 PRO A N 1
ATOM 1377 C CA . PRO A 1 173 ? 4.969 18.520 -1.395 1.00 41.09 173 PRO A CA 1
ATOM 1378 C C . PRO A 1 173 ? 5.775 17.622 -2.321 1.00 41.09 173 PRO A C 1
ATOM 1380 O O . PRO A 1 173 ? 6.992 17.546 -2.137 1.00 41.09 173 PRO A O 1
ATOM 1383 N N . ARG A 1 174 ? 5.089 16.811 -3.142 1.00 51.47 174 ARG A N 1
ATOM 1384 C CA . ARG A 1 174 ? 5.738 15.749 -3.917 1.00 51.47 174 ARG A CA 1
ATOM 1385 C C . ARG A 1 174 ? 6.933 16.377 -4.602 1.00 51.47 174 ARG A C 1
ATOM 1387 O O . ARG A 1 174 ? 6.766 17.227 -5.472 1.00 51.47 174 ARG A O 1
ATOM 1394 N N . SER A 1 175 ? 8.110 16.035 -4.087 1.00 50.75 175 SER A N 1
ATOM 1395 C CA . SER A 1 175 ? 9.339 16.656 -4.533 1.00 50.75 175 SER A CA 1
ATOM 1396 C C . SER A 1 175 ? 9.450 16.347 -6.021 1.00 50.75 175 SER A C 1
ATOM 1398 O O . SER A 1 175 ? 9.098 15.224 -6.414 1.00 50.75 175 SER A O 1
ATOM 1400 N N . PRO A 1 176 ? 9.944 17.277 -6.855 1.00 64.44 176 PRO A N 1
ATOM 1401 C CA . PRO A 1 176 ? 10.541 16.863 -8.116 1.00 64.44 176 PRO A CA 1
ATOM 1402 C C . PRO A 1 176 ? 11.440 15.654 -7.844 1.00 64.44 176 PRO A C 1
ATOM 1404 O O . PRO A 1 176 ? 12.024 15.549 -6.754 1.00 64.44 176 PRO A O 1
ATOM 1407 N N . ALA A 1 177 ? 11.463 14.705 -8.788 1.00 75.00 177 ALA A N 1
ATOM 1408 C CA . ALA A 1 177 ? 12.308 13.521 -8.680 1.00 75.00 177 ALA A CA 1
ATOM 1409 C C . ALA A 1 177 ? 13.683 13.946 -8.164 1.00 75.00 177 ALA A C 1
ATOM 1411 O O . ALA A 1 177 ? 14.260 14.892 -8.701 1.00 75.00 177 ALA A O 1
ATOM 1412 N N . SER A 1 178 ? 14.160 13.292 -7.105 1.00 87.06 178 SER A N 1
ATOM 1413 C CA . SER A 1 178 ? 15.421 13.637 -6.456 1.00 87.06 178 SER A CA 1
ATOM 1414 C C . SER A 1 178 ? 16.506 13.875 -7.502 1.00 87.06 178 SER A C 1
ATOM 1416 O O . SER A 1 178 ? 16.595 13.157 -8.503 1.00 87.06 178 SER A O 1
ATOM 1418 N N . SER A 1 179 ? 17.339 14.892 -7.280 1.00 90.38 179 SER A N 1
ATOM 1419 C CA . SER A 1 179 ? 18.376 15.276 -8.242 1.00 90.38 179 SER A CA 1
ATOM 1420 C C . SER A 1 179 ? 19.273 14.091 -8.628 1.00 90.38 179 SER A C 1
ATOM 1422 O O . SER A 1 179 ? 19.732 14.003 -9.765 1.00 90.38 179 SER A O 1
ATOM 1424 N N . ASP A 1 180 ? 19.459 13.127 -7.723 1.00 91.69 180 ASP A N 1
ATOM 1425 C CA . ASP A 1 180 ? 20.172 11.878 -7.984 1.00 91.69 180 ASP A CA 1
ATOM 1426 C C . ASP A 1 180 ? 19.411 10.928 -8.917 1.00 91.69 180 ASP A C 1
ATOM 1428 O O . ASP A 1 180 ? 20.006 10.420 -9.870 1.00 91.69 180 ASP A O 1
ATOM 1432 N N . LEU A 1 181 ? 18.098 10.741 -8.735 1.00 93.88 181 LEU A N 1
ATOM 1433 C CA . LEU A 1 181 ? 17.274 9.987 -9.685 1.00 93.88 181 LEU A CA 1
ATOM 1434 C C . LEU A 1 181 ? 17.295 10.643 -11.070 1.00 93.88 181 LEU A C 1
ATOM 1436 O O . LEU A 1 181 ? 17.461 9.955 -12.078 1.00 93.88 181 LEU A O 1
ATOM 1440 N N . LEU A 1 182 ? 17.208 11.972 -11.132 1.00 94.81 182 LEU A N 1
ATOM 1441 C CA . LEU A 1 182 ? 17.270 12.709 -12.391 1.00 94.81 182 LEU A CA 1
ATOM 1442 C C . LEU A 1 182 ? 18.630 12.550 -13.096 1.00 94.81 182 LEU A C 1
ATOM 1444 O O . LEU A 1 182 ? 18.666 12.353 -14.312 1.00 94.81 182 LEU A O 1
ATOM 1448 N N . LYS A 1 183 ? 19.751 12.568 -12.358 1.00 94.75 183 LYS A N 1
ATOM 1449 C CA . LYS A 1 183 ? 21.090 12.273 -12.909 1.00 94.75 183 LYS A CA 1
ATOM 1450 C C . LYS A 1 183 ? 21.160 10.860 -13.494 1.00 94.75 183 LYS A C 1
ATOM 1452 O O . LYS A 1 183 ? 21.666 10.697 -14.604 1.00 94.75 183 LYS A O 1
ATOM 1457 N N . VAL A 1 184 ? 20.626 9.858 -12.789 1.00 95.19 184 VAL A N 1
ATOM 1458 C CA . VAL A 1 184 ? 20.596 8.465 -13.269 1.00 95.19 184 VAL A CA 1
ATOM 1459 C C . VAL A 1 184 ? 19.759 8.342 -14.543 1.00 95.19 184 VAL A C 1
ATOM 1461 O O . VAL A 1 184 ? 20.221 7.754 -15.521 1.00 95.19 184 VAL A O 1
ATOM 1464 N N . LEU A 1 185 ? 18.570 8.951 -14.586 1.00 95.94 185 LEU A N 1
ATOM 1465 C CA . LEU A 1 185 ? 17.717 8.943 -15.780 1.00 95.94 185 LEU A CA 1
ATOM 1466 C C . LEU A 1 185 ? 18.390 9.610 -16.986 1.00 95.94 185 LEU A C 1
ATOM 1468 O O . LEU A 1 185 ? 18.332 9.075 -18.091 1.00 95.94 185 LEU A O 1
ATOM 1472 N N . LYS A 1 186 ? 19.074 10.744 -16.787 1.00 96.31 186 LYS A N 1
ATOM 1473 C CA . LYS A 1 186 ? 19.850 11.418 -17.843 1.00 96.31 186 LYS A CA 1
ATOM 1474 C C . LYS A 1 186 ? 20.981 10.545 -18.364 1.00 96.31 186 LYS A C 1
ATOM 1476 O O . LYS A 1 186 ? 21.195 10.468 -19.573 1.00 96.31 186 LYS A O 1
ATOM 1481 N N . PHE A 1 187 ? 21.690 9.874 -17.460 1.00 95.56 187 PHE A N 1
ATOM 1482 C CA . PHE A 1 187 ? 22.759 8.962 -17.835 1.00 95.56 187 PHE A CA 1
ATOM 1483 C C . PHE A 1 187 ? 22.214 7.794 -18.668 1.00 95.56 187 PHE A C 1
ATOM 1485 O O . PHE A 1 187 ? 22.714 7.546 -19.764 1.00 95.56 187 PHE A O 1
ATOM 1492 N N . ILE A 1 188 ? 21.116 7.169 -18.237 1.00 94.38 188 ILE A N 1
ATOM 1493 C CA . ILE A 1 188 ? 20.420 6.106 -18.980 1.00 94.38 188 ILE A CA 1
ATOM 1494 C C . ILE A 1 188 ? 19.926 6.585 -20.349 1.00 94.38 188 ILE A C 1
ATOM 1496 O O . ILE A 1 188 ? 20.106 5.886 -21.350 1.00 94.38 188 ILE A O 1
ATOM 1500 N N . LEU A 1 189 ? 19.351 7.787 -20.427 1.00 95.81 189 LEU A N 1
ATOM 1501 C CA . LEU A 1 189 ? 18.924 8.381 -21.692 1.00 95.81 189 LEU A CA 1
ATOM 1502 C C . LEU A 1 189 ? 20.115 8.592 -22.641 1.00 95.81 189 LEU A C 1
ATOM 1504 O O . LEU A 1 189 ? 20.018 8.288 -23.828 1.00 95.81 189 LEU A O 1
ATOM 1508 N N . SER A 1 190 ? 21.256 9.058 -22.122 1.00 95.12 190 SER A N 1
ATOM 1509 C CA . SER A 1 190 ? 22.477 9.248 -22.915 1.00 95.12 190 SER A CA 1
ATOM 1510 C C . SER A 1 190 ? 23.044 7.933 -23.457 1.00 95.12 190 SER A C 1
ATOM 1512 O O . SER A 1 190 ? 23.534 7.903 -24.584 1.00 95.12 190 SER A O 1
ATOM 1514 N N . LEU A 1 191 ? 22.940 6.849 -22.682 1.00 92.56 191 LEU A N 1
ATOM 1515 C CA . LEU A 1 191 ? 23.343 5.508 -23.103 1.00 92.56 191 LEU A CA 1
ATOM 1516 C C . LEU A 1 191 ? 22.411 4.986 -24.197 1.00 92.56 191 LEU A C 1
ATOM 1518 O O . LEU A 1 191 ? 22.881 4.512 -25.227 1.00 92.56 191 LEU A O 1
ATOM 1522 N N . SER A 1 192 ? 21.100 5.158 -24.004 1.00 92.44 192 SER A N 1
ATOM 1523 C CA . SER A 1 192 ? 20.079 4.679 -24.941 1.00 92.44 192 SER A CA 1
ATOM 1524 C C . SER A 1 192 ? 20.208 5.322 -26.324 1.00 92.44 192 SER A C 1
ATOM 1526 O O . SER A 1 192 ? 20.023 4.653 -27.329 1.00 92.44 192 SER A O 1
ATOM 1528 N N . LYS A 1 193 ? 20.568 6.613 -26.390 1.00 91.94 193 LYS A N 1
ATOM 1529 C CA . LYS A 1 193 ? 20.742 7.343 -27.659 1.00 91.94 193 LYS A CA 1
ATOM 1530 C C . LYS A 1 193 ? 21.984 6.946 -28.453 1.00 91.94 193 LYS A C 1
ATOM 1532 O O . LYS A 1 193 ? 22.047 7.233 -29.641 1.00 91.94 193 LYS A O 1
ATOM 1537 N N . LYS A 1 194 ? 22.996 6.377 -27.798 1.00 90.88 194 LYS A N 1
ATOM 1538 C CA . LYS A 1 194 ? 24.268 6.024 -28.442 1.00 90.88 194 LYS A CA 1
ATOM 1539 C C . LYS A 1 194 ? 24.320 4.566 -28.899 1.00 90.88 194 LYS A C 1
ATOM 1541 O O . LYS A 1 194 ? 25.358 4.164 -29.408 1.00 90.88 194 LYS A O 1
ATOM 1546 N N . GLU A 1 195 ? 23.260 3.790 -28.649 1.00 82.69 195 GLU A N 1
ATOM 1547 C CA . GLU A 1 195 ? 23.207 2.343 -28.917 1.00 82.69 195 GLU A CA 1
ATOM 1548 C C . GLU A 1 195 ? 24.438 1.594 -28.365 1.00 82.69 195 GLU A C 1
ATOM 1550 O O . GLU A 1 195 ? 24.910 0.607 -28.922 1.00 82.69 195 GLU A O 1
ATOM 1555 N N . ILE A 1 196 ? 25.001 2.082 -27.251 1.00 78.69 196 ILE A N 1
ATOM 1556 C CA . ILE A 1 196 ? 26.200 1.486 -26.660 1.00 78.69 196 ILE A CA 1
ATOM 1557 C C . ILE A 1 196 ? 25.789 0.211 -25.936 1.00 78.69 196 ILE A C 1
ATOM 1559 O O . ILE A 1 196 ? 25.072 0.267 -24.934 1.00 78.69 196 ILE A O 1
ATOM 1563 N N . HIS A 1 197 ? 26.329 -0.924 -26.380 1.00 77.75 197 HIS A N 1
ATOM 1564 C CA . HIS A 1 197 ? 26.295 -2.152 -25.597 1.00 77.75 197 HIS A CA 1
ATOM 1565 C C . HIS A 1 197 ? 26.965 -1.915 -24.242 1.00 77.75 197 HIS A C 1
ATOM 1567 O O . HIS A 1 197 ? 28.164 -1.634 -24.149 1.00 77.75 197 HIS A O 1
ATOM 1573 N N . LEU A 1 198 ? 26.174 -2.004 -23.174 1.00 81.00 198 LEU A N 1
ATOM 1574 C CA . LEU A 1 198 ? 26.686 -1.827 -21.826 1.00 81.00 198 LEU A CA 1
ATOM 1575 C C . LEU A 1 198 ? 27.607 -2.978 -21.448 1.00 81.00 198 LEU A C 1
ATOM 1577 O O . LEU A 1 198 ? 27.256 -4.151 -21.558 1.00 81.00 198 LEU A O 1
ATOM 1581 N N . THR A 1 199 ? 28.758 -2.631 -20.880 1.00 87.31 199 THR A N 1
ATOM 1582 C CA . THR A 1 199 ? 29.556 -3.617 -20.155 1.00 87.31 199 THR A CA 1
ATOM 1583 C C . THR A 1 199 ? 28.786 -4.104 -18.923 1.00 87.31 199 THR A C 1
ATOM 1585 O O . THR A 1 199 ? 27.996 -3.366 -18.318 1.00 87.31 199 THR A O 1
ATOM 1588 N N . GLN A 1 200 ? 29.060 -5.336 -18.487 1.00 81.56 200 GLN A N 1
ATOM 1589 C CA . GLN A 1 200 ? 28.507 -5.875 -17.241 1.00 81.56 200 GLN A CA 1
ATOM 1590 C C . GLN A 1 200 ? 28.814 -4.966 -16.036 1.00 81.56 200 GLN A C 1
ATOM 1592 O O . GLN A 1 200 ? 27.973 -4.809 -15.151 1.00 81.56 200 GLN A O 1
ATOM 1597 N N . ALA A 1 201 ? 29.980 -4.310 -16.023 1.00 83.62 201 ALA A N 1
ATOM 1598 C CA . ALA A 1 201 ? 30.364 -3.363 -14.980 1.00 83.62 201 ALA A CA 1
ATOM 1599 C C . ALA A 1 201 ? 29.424 -2.148 -14.930 1.00 83.62 201 ALA A C 1
ATOM 1601 O O . ALA A 1 201 ? 28.922 -1.799 -13.862 1.00 83.62 201 ALA A O 1
ATOM 1602 N N . THR A 1 202 ? 29.115 -1.543 -16.081 1.00 86.75 202 THR A N 1
ATOM 1603 C CA . THR A 1 202 ? 28.203 -0.392 -16.149 1.00 86.75 202 THR A CA 1
ATOM 1604 C C . THR A 1 202 ? 26.770 -0.781 -15.775 1.00 86.75 202 THR A C 1
ATOM 1606 O O . THR A 1 202 ? 26.085 -0.024 -15.089 1.00 86.75 202 THR A O 1
ATOM 1609 N N . SER A 1 203 ? 26.327 -1.986 -16.143 1.00 84.12 203 SER A N 1
ATOM 1610 C CA . SER A 1 203 ? 25.040 -2.522 -15.683 1.00 84.12 203 SER A CA 1
ATOM 1611 C C . SER A 1 203 ? 24.970 -2.657 -14.167 1.00 84.12 203 SER A C 1
ATOM 1613 O O . SER A 1 203 ? 24.001 -2.226 -13.542 1.00 84.12 203 SER A O 1
ATOM 1615 N N . SER A 1 204 ? 25.981 -3.288 -13.569 1.00 82.44 204 SER A N 1
ATOM 1616 C CA . SER A 1 204 ? 26.051 -3.483 -12.121 1.00 82.44 204 SER A CA 1
ATOM 1617 C C . SER A 1 204 ? 26.097 -2.145 -11.392 1.00 82.44 204 SER A C 1
ATOM 1619 O O . SER A 1 204 ? 25.429 -1.980 -10.375 1.00 82.44 204 SER A O 1
ATOM 1621 N N . PHE A 1 205 ? 26.805 -1.163 -11.954 1.00 89.50 205 PHE A N 1
ATOM 1622 C CA . PHE A 1 205 ? 26.829 0.204 -11.449 1.00 89.50 205 PHE A CA 1
ATOM 1623 C C . PHE A 1 205 ? 25.439 0.856 -11.467 1.00 89.50 205 PHE A C 1
ATOM 1625 O O . PHE A 1 205 ? 24.996 1.350 -10.434 1.00 89.50 205 PHE A O 1
ATOM 1632 N N . LEU A 1 206 ? 24.711 0.792 -12.589 1.00 90.00 206 LEU A N 1
ATOM 1633 C CA . LEU A 1 206 ? 23.344 1.321 -12.690 1.00 90.00 206 LEU A CA 1
ATOM 1634 C C . LEU A 1 206 ? 22.389 0.655 -11.692 1.00 90.00 206 LEU A C 1
ATOM 1636 O O . LEU A 1 206 ? 21.637 1.342 -11.002 1.00 90.00 206 LEU A O 1
ATOM 1640 N N . LYS A 1 207 ? 22.444 -0.678 -11.573 1.00 87.44 207 LYS A N 1
ATOM 1641 C CA . LYS A 1 207 ? 21.628 -1.430 -10.605 1.00 87.44 207 LYS A CA 1
ATOM 1642 C C . LYS A 1 207 ? 21.972 -1.044 -9.165 1.00 87.44 207 LYS A C 1
ATOM 1644 O O . LYS A 1 207 ? 21.066 -0.860 -8.357 1.00 87.44 207 LYS A O 1
ATOM 1649 N N . CYS A 1 208 ? 23.254 -0.851 -8.860 1.00 86.31 208 CYS A N 1
ATOM 1650 C CA . CYS A 1 208 ? 23.710 -0.377 -7.555 1.00 86.31 208 CYS A CA 1
ATOM 1651 C C . CYS A 1 208 ? 23.208 1.045 -7.256 1.00 86.31 208 CYS A C 1
ATOM 1653 O O . CYS A 1 208 ? 22.678 1.286 -6.174 1.00 86.31 208 CYS A O 1
ATOM 1655 N N . GLN A 1 209 ? 23.286 1.969 -8.221 1.00 91.38 209 GLN A N 1
ATOM 1656 C CA . GLN A 1 209 ? 22.773 3.333 -8.059 1.00 91.38 209 GLN A CA 1
ATOM 1657 C C . GLN A 1 209 ? 21.260 3.356 -7.831 1.00 91.38 209 GLN A C 1
ATOM 1659 O O . GLN A 1 209 ? 20.799 3.969 -6.872 1.00 91.38 209 GLN A O 1
ATOM 1664 N N . LEU A 1 210 ? 20.486 2.646 -8.655 1.00 89.94 210 LEU A N 1
ATOM 1665 C CA . LEU A 1 210 ? 19.033 2.544 -8.488 1.00 89.94 210 LEU A CA 1
ATOM 1666 C C . LEU A 1 210 ? 18.663 1.900 -7.147 1.00 89.94 210 LEU A C 1
ATOM 1668 O O . LEU A 1 210 ? 17.761 2.386 -6.468 1.00 89.94 210 LEU A O 1
ATOM 1672 N N . SER A 1 211 ? 19.393 0.860 -6.731 1.00 85.81 211 SER A N 1
ATOM 1673 C CA . SER A 1 211 ? 19.212 0.233 -5.420 1.00 85.81 211 SER A CA 1
ATOM 1674 C C . SER A 1 211 ? 19.501 1.220 -4.288 1.00 85.81 211 SER A C 1
ATOM 1676 O O . SER A 1 211 ? 18.688 1.340 -3.376 1.00 85.81 211 SER A O 1
ATOM 1678 N N . SER A 1 212 ? 20.607 1.962 -4.360 1.00 85.25 212 SER A N 1
ATOM 1679 C CA . SER A 1 212 ? 20.983 2.971 -3.364 1.00 85.25 212 SER A CA 1
ATOM 1680 C C . SER A 1 212 ? 19.903 4.051 -3.221 1.00 85.25 212 SER A C 1
ATOM 1682 O O . SER A 1 212 ? 19.428 4.310 -2.113 1.00 85.25 212 SER A O 1
ATOM 1684 N N . ILE A 1 213 ? 19.407 4.590 -4.342 1.00 88.06 213 ILE A N 1
ATOM 1685 C CA . ILE A 1 213 ? 18.312 5.571 -4.336 1.00 88.06 213 ILE A CA 1
ATOM 1686 C C . ILE A 1 213 ? 17.036 4.945 -3.750 1.00 88.06 213 ILE A C 1
ATOM 1688 O O . ILE A 1 213 ? 16.388 5.562 -2.910 1.00 88.06 213 ILE A O 1
ATOM 1692 N N . SER A 1 214 ? 16.704 3.700 -4.110 1.00 82.50 214 SER A N 1
ATOM 1693 C CA . SER A 1 214 ? 15.510 3.009 -3.592 1.00 82.50 214 SER A CA 1
ATOM 1694 C C . SER A 1 214 ? 15.565 2.708 -2.092 1.00 82.50 214 SER A C 1
ATOM 1696 O O . SER A 1 214 ? 14.531 2.545 -1.449 1.00 82.50 214 SER A O 1
ATOM 1698 N N . THR A 1 215 ? 16.769 2.625 -1.515 1.00 79.44 215 THR A N 1
ATOM 1699 C CA . THR A 1 215 ? 16.940 2.428 -0.071 1.00 79.44 215 THR A CA 1
ATOM 1700 C C . THR A 1 215 ? 16.785 3.714 0.734 1.00 79.44 215 THR A C 1
ATOM 1702 O O . THR A 1 215 ? 16.686 3.633 1.960 1.00 79.44 215 THR A O 1
ATOM 1705 N N . ASN A 1 216 ? 16.723 4.877 0.074 1.00 80.19 216 ASN A N 1
ATOM 1706 C CA . ASN A 1 216 ? 16.487 6.151 0.735 1.00 80.19 216 ASN A CA 1
ATOM 1707 C C . ASN A 1 216 ? 15.067 6.173 1.339 1.00 80.19 216 ASN A C 1
ATOM 1709 O O . ASN A 1 216 ? 14.092 6.098 0.590 1.00 80.19 216 ASN A O 1
ATOM 1713 N N . PRO A 1 217 ? 14.913 6.311 2.670 1.00 71.94 217 PRO A N 1
ATOM 1714 C CA . PRO A 1 217 ? 13.601 6.291 3.321 1.00 71.94 217 PRO A CA 1
ATOM 1715 C C . PRO A 1 217 ? 12.706 7.472 2.921 1.00 71.94 217 PRO A C 1
ATOM 1717 O O . PRO A 1 217 ? 11.505 7.444 3.164 1.00 71.94 217 PRO A O 1
ATOM 1720 N N . LEU A 1 218 ? 13.282 8.508 2.310 1.00 78.56 218 LEU A N 1
ATOM 1721 C CA . LEU A 1 218 ? 12.588 9.727 1.908 1.00 78.56 218 LEU A CA 1
ATOM 1722 C C . LEU A 1 218 ? 12.028 9.666 0.482 1.00 78.56 218 LEU A C 1
ATOM 1724 O O . LEU A 1 218 ? 11.504 10.674 0.001 1.00 78.56 218 LEU A O 1
ATOM 1728 N N . ILE A 1 219 ? 12.170 8.529 -0.203 1.00 82.38 219 ILE A N 1
ATOM 1729 C CA . ILE A 1 219 ? 11.699 8.374 -1.573 1.00 82.38 219 ILE A CA 1
ATOM 1730 C C . ILE A 1 219 ? 10.171 8.324 -1.631 1.00 82.38 219 ILE A C 1
ATOM 1732 O O . ILE A 1 219 ? 9.510 7.593 -0.892 1.00 82.38 219 ILE A O 1
ATOM 1736 N N . SER A 1 220 ? 9.586 9.104 -2.535 1.00 84.88 220 SER A N 1
ATOM 1737 C CA . SER A 1 220 ? 8.140 9.084 -2.745 1.00 84.88 220 SER A CA 1
ATOM 1738 C C . SER A 1 220 ? 7.686 7.815 -3.479 1.00 84.88 220 SER A C 1
ATOM 1740 O O . SER A 1 220 ? 8.431 7.208 -4.248 1.00 84.88 220 SER A O 1
ATOM 1742 N N . ALA A 1 221 ? 6.412 7.435 -3.326 1.00 82.19 221 ALA A N 1
ATOM 1743 C CA . ALA A 1 221 ? 5.827 6.324 -4.091 1.00 82.19 221 ALA A CA 1
ATOM 1744 C C . ALA A 1 221 ? 5.915 6.540 -5.619 1.00 82.19 221 ALA A C 1
ATOM 1746 O O . ALA A 1 221 ? 6.050 5.586 -6.391 1.00 82.19 221 ALA A O 1
ATOM 1747 N N . PHE A 1 222 ? 5.868 7.801 -6.056 1.00 88.06 222 PHE A N 1
ATOM 1748 C CA . PHE A 1 222 ? 6.047 8.188 -7.452 1.00 88.06 222 PHE A CA 1
ATOM 1749 C C . PHE A 1 222 ? 7.477 7.907 -7.933 1.00 88.06 222 PHE A C 1
ATOM 1751 O O . PHE A 1 222 ? 7.660 7.193 -8.917 1.00 88.06 222 PHE A O 1
ATOM 1758 N N . GLU A 1 223 ? 8.494 8.363 -7.199 1.00 90.69 223 GLU A N 1
ATOM 1759 C CA . GLU A 1 223 ? 9.900 8.073 -7.509 1.00 90.69 223 GLU A CA 1
ATOM 1760 C C . GLU A 1 223 ? 10.215 6.578 -7.445 1.00 90.69 223 GLU A C 1
ATOM 1762 O O . GLU A 1 223 ? 10.899 6.061 -8.324 1.00 90.69 223 GLU A O 1
ATOM 1767 N N . GLN A 1 224 ? 9.659 5.851 -6.473 1.00 88.38 224 GLN A N 1
ATOM 1768 C CA . GLN A 1 224 ? 9.804 4.398 -6.406 1.00 88.38 224 GLN A CA 1
ATOM 1769 C C . GLN A 1 224 ? 9.271 3.729 -7.681 1.00 88.38 224 GLN A C 1
ATOM 1771 O O . GLN A 1 224 ? 9.870 2.786 -8.197 1.00 88.38 224 GLN A O 1
ATOM 1776 N N . THR A 1 225 ? 8.165 4.236 -8.227 1.00 89.62 225 THR A N 1
ATOM 1777 C CA . THR A 1 225 ? 7.602 3.740 -9.487 1.00 89.62 225 THR A CA 1
ATOM 1778 C C . THR A 1 225 ? 8.522 4.042 -10.668 1.00 89.62 225 THR A C 1
ATOM 1780 O O . THR A 1 225 ? 8.749 3.164 -11.500 1.00 89.62 225 THR A O 1
ATOM 1783 N N . ILE A 1 226 ? 9.111 5.241 -10.708 1.00 94.12 226 ILE A N 1
ATOM 1784 C CA . ILE A 1 226 ? 10.118 5.616 -11.707 1.00 94.12 226 ILE A CA 1
ATOM 1785 C C . ILE A 1 226 ? 11.342 4.699 -11.608 1.00 94.12 226 ILE A C 1
ATOM 1787 O O . ILE A 1 226 ? 11.807 4.221 -12.637 1.00 94.12 226 ILE A O 1
ATOM 1791 N N . ILE A 1 227 ? 11.846 4.389 -10.410 1.00 93.06 227 ILE A N 1
ATOM 1792 C CA . ILE A 1 227 ? 12.998 3.489 -10.221 1.00 93.06 227 ILE A CA 1
ATOM 1793 C C . ILE A 1 227 ? 12.708 2.086 -10.751 1.00 93.06 227 ILE A C 1
ATOM 1795 O O . ILE A 1 227 ? 13.547 1.495 -11.437 1.00 93.06 227 ILE A O 1
ATOM 1799 N N . ILE A 1 228 ? 11.522 1.551 -10.459 1.00 89.94 228 ILE A N 1
ATOM 1800 C CA . ILE A 1 228 ? 11.123 0.225 -10.939 1.00 89.94 228 ILE A CA 1
ATOM 1801 C C . ILE A 1 228 ? 11.006 0.237 -12.468 1.00 89.94 228 ILE A C 1
ATOM 1803 O O . ILE A 1 228 ? 11.576 -0.635 -13.124 1.00 89.94 228 ILE A O 1
ATOM 1807 N N . ALA A 1 229 ? 10.342 1.250 -13.040 1.00 93.38 229 ALA A N 1
ATOM 1808 C CA . ALA A 1 229 ? 10.257 1.431 -14.489 1.00 93.38 229 ALA A CA 1
ATOM 1809 C C . ALA A 1 229 ? 11.653 1.531 -15.117 1.00 93.38 229 ALA A C 1
ATOM 1811 O O . ALA A 1 229 ? 11.945 0.866 -16.102 1.00 93.38 229 ALA A O 1
ATOM 1812 N N . THR A 1 230 ? 12.551 2.295 -14.502 1.00 94.56 230 THR A N 1
ATOM 1813 C CA . THR A 1 230 ? 13.931 2.474 -14.964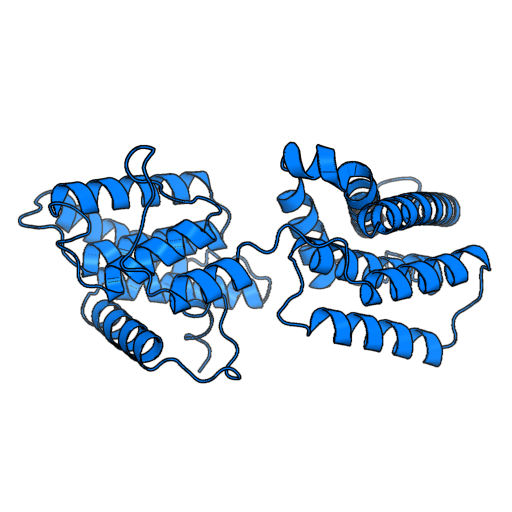 1.00 94.56 230 THR A CA 1
ATOM 1814 C C . THR A 1 230 ? 14.700 1.159 -14.957 1.00 94.56 230 THR A C 1
ATOM 1816 O O . THR A 1 230 ? 15.400 0.851 -15.915 1.00 94.56 230 THR A O 1
ATOM 1819 N N . SER A 1 231 ? 14.546 0.354 -13.905 1.00 90.81 231 SER A N 1
ATOM 1820 C CA . SER A 1 231 ? 15.211 -0.949 -13.795 1.00 90.81 231 SER A CA 1
ATOM 1821 C C . SER A 1 231 ? 14.777 -1.891 -14.922 1.00 90.81 231 SER A C 1
ATOM 1823 O O . SER A 1 231 ? 15.616 -2.508 -15.573 1.00 90.81 231 SER A O 1
ATOM 1825 N N . ILE A 1 232 ? 13.471 -1.936 -15.203 1.00 89.81 232 ILE A N 1
ATOM 1826 C CA . ILE A 1 232 ? 12.898 -2.732 -16.297 1.00 89.81 232 ILE A CA 1
ATOM 1827 C C . ILE A 1 232 ? 13.339 -2.190 -17.661 1.00 89.81 232 ILE A C 1
ATOM 1829 O O . ILE A 1 232 ? 13.697 -2.957 -18.551 1.00 89.81 232 ILE A O 1
ATOM 1833 N N . TYR A 1 233 ? 13.354 -0.866 -17.820 1.00 93.12 233 TYR A N 1
ATOM 1834 C CA . TYR A 1 233 ? 13.825 -0.199 -19.028 1.00 93.12 233 TYR A CA 1
ATOM 1835 C C . TYR A 1 233 ? 15.290 -0.545 -19.326 1.00 93.12 233 TYR A C 1
ATOM 1837 O O . TYR A 1 233 ? 15.615 -0.833 -20.472 1.00 93.12 233 TYR A O 1
ATOM 1845 N N . VAL A 1 234 ? 16.173 -0.557 -18.319 1.00 91.12 234 VAL A N 1
ATOM 1846 C CA . VAL A 1 234 ? 17.592 -0.923 -18.492 1.00 91.12 234 VAL A CA 1
ATOM 1847 C C . VAL A 1 234 ? 17.728 -2.354 -19.009 1.00 91.12 234 VAL A C 1
ATOM 1849 O O . VAL A 1 234 ? 18.465 -2.588 -19.967 1.00 91.12 234 VAL A O 1
ATOM 1852 N N . ASP A 1 235 ? 16.995 -3.295 -18.414 1.00 87.69 235 ASP A N 1
ATOM 1853 C CA . ASP A 1 235 ? 17.012 -4.697 -18.835 1.00 87.69 235 ASP A CA 1
ATOM 1854 C C . ASP A 1 235 ? 16.472 -4.865 -20.273 1.00 87.69 235 ASP A C 1
ATOM 1856 O O . ASP A 1 235 ? 17.061 -5.584 -21.078 1.00 87.69 235 ASP A O 1
ATOM 1860 N N . PHE A 1 236 ? 15.394 -4.165 -20.635 1.00 85.88 236 PHE A N 1
ATOM 1861 C CA . PHE A 1 236 ? 14.770 -4.314 -21.953 1.00 85.88 236 PHE A CA 1
ATOM 1862 C C . PHE A 1 236 ? 15.480 -3.532 -23.073 1.00 85.88 236 PHE A C 1
ATOM 1864 O O . PHE A 1 236 ? 15.815 -4.087 -24.121 1.00 85.88 236 PHE A O 1
ATOM 1871 N N . VAL A 1 237 ? 15.688 -2.230 -22.874 1.00 88.12 237 VAL A N 1
ATOM 1872 C CA . VAL A 1 237 ? 16.192 -1.329 -23.918 1.00 88.12 237 VAL A CA 1
ATOM 1873 C C . VAL A 1 237 ? 17.701 -1.439 -24.050 1.00 88.12 237 VAL A C 1
ATOM 1875 O O . VAL A 1 237 ? 18.187 -1.503 -25.172 1.00 88.12 237 VAL A O 1
ATOM 1878 N N . ILE A 1 238 ? 18.436 -1.491 -22.934 1.00 86.25 238 ILE A N 1
ATOM 1879 C CA . ILE A 1 238 ? 19.899 -1.414 -22.990 1.00 86.25 238 ILE A CA 1
ATOM 1880 C C . ILE A 1 238 ? 20.560 -2.791 -23.049 1.00 86.25 238 ILE A C 1
ATOM 1882 O O . ILE A 1 238 ? 21.523 -2.980 -23.786 1.00 86.25 238 ILE A O 1
ATOM 1886 N N . HIS A 1 239 ? 20.047 -3.770 -22.303 1.00 86.31 239 HIS A N 1
ATOM 1887 C CA . HIS A 1 239 ? 20.576 -5.141 -22.362 1.00 86.31 239 HIS A CA 1
ATOM 1888 C C . HIS A 1 239 ? 19.989 -5.978 -23.488 1.00 86.31 239 HIS A C 1
ATOM 1890 O O . HIS A 1 239 ? 20.382 -7.129 -23.658 1.00 86.31 239 HIS A O 1
ATOM 1896 N N . HIS A 1 240 ? 19.055 -5.412 -24.255 1.00 87.19 240 HIS A N 1
ATOM 1897 C CA . HIS A 1 240 ? 18.330 -6.106 -25.313 1.00 87.19 240 HIS A CA 1
ATOM 1898 C C . HIS A 1 240 ? 17.729 -7.444 -24.848 1.00 87.19 240 HIS A C 1
ATOM 1900 O O . HIS A 1 240 ? 17.539 -8.346 -25.665 1.00 87.19 240 HIS A O 1
ATOM 1906 N N . ILE A 1 241 ? 17.421 -7.587 -23.550 1.00 84.31 241 ILE A N 1
ATOM 1907 C CA . ILE A 1 241 ? 16.845 -8.821 -23.020 1.00 84.31 241 ILE A CA 1
ATOM 1908 C C . ILE A 1 241 ? 15.466 -8.962 -23.647 1.00 84.31 241 ILE A C 1
ATOM 1910 O O . ILE A 1 241 ? 14.612 -8.080 -23.511 1.00 84.31 241 ILE A O 1
ATOM 1914 N N . SER A 1 242 ? 15.257 -10.077 -24.347 1.00 80.12 242 SER A N 1
ATOM 1915 C CA . SER A 1 242 ? 13.951 -10.396 -24.905 1.00 80.12 242 SER A CA 1
ATOM 1916 C C . SER A 1 242 ? 12.928 -10.355 -23.774 1.00 80.12 242 SER A C 1
ATOM 1918 O O . SER A 1 242 ? 13.157 -10.948 -22.718 1.00 80.12 242 SER A O 1
ATOM 1920 N N . PRO A 1 243 ? 11.767 -9.716 -23.950 1.00 73.81 243 PRO A N 1
ATOM 1921 C CA . PRO A 1 243 ? 10.802 -9.655 -22.863 1.00 73.81 243 PRO A CA 1
ATOM 1922 C C . PRO A 1 243 ? 10.243 -11.033 -22.472 1.00 73.81 243 PRO A C 1
ATOM 1924 O O . PRO A 1 243 ? 9.661 -11.165 -21.400 1.00 73.81 243 PRO A O 1
ATOM 1927 N N . LYS A 1 244 ? 10.428 -12.059 -23.320 1.00 73.31 244 LYS A N 1
ATOM 1928 C CA . LYS A 1 244 ? 10.137 -13.464 -22.987 1.00 73.31 244 LYS A CA 1
ATOM 1929 C C . LYS A 1 244 ? 11.100 -14.018 -21.927 1.00 73.31 244 LYS A C 1
ATOM 1931 O O . LYS A 1 244 ? 10.700 -14.862 -21.130 1.00 73.31 244 LYS A O 1
ATOM 1936 N N . ASP A 1 245 ? 12.333 -13.514 -21.903 1.00 75.31 245 ASP A N 1
ATOM 1937 C CA . ASP A 1 245 ? 13.398 -13.914 -20.976 1.00 75.31 245 ASP A CA 1
ATOM 1938 C C . ASP A 1 245 ? 13.392 -13.072 -19.695 1.00 75.31 245 ASP A C 1
ATOM 1940 O O . ASP A 1 245 ? 13.865 -13.507 -18.640 1.00 75.31 245 ASP A O 1
ATOM 1944 N N . ILE A 1 246 ? 12.792 -11.877 -19.748 1.00 68.56 246 ILE A N 1
ATOM 1945 C CA . ILE A 1 246 ? 12.400 -11.153 -18.542 1.00 68.56 246 ILE A CA 1
ATOM 1946 C C . ILE A 1 246 ? 11.370 -12.033 -17.844 1.00 68.56 246 ILE A C 1
ATOM 1948 O O . ILE A 1 246 ? 10.244 -12.159 -18.318 1.00 68.56 246 ILE A O 1
ATOM 1952 N N . LYS A 1 247 ? 11.745 -12.654 -16.715 1.00 67.75 247 LYS A N 1
ATOM 1953 C CA . LYS A 1 247 ? 10.821 -13.457 -15.901 1.00 67.75 247 LYS A CA 1
ATOM 1954 C C . LYS A 1 247 ? 9.556 -12.637 -15.669 1.00 67.75 247 LYS A C 1
ATOM 1956 O O . LYS A 1 247 ? 9.539 -11.737 -14.833 1.00 67.75 247 LYS A O 1
ATOM 1961 N N . TRP A 1 248 ? 8.506 -12.976 -16.409 1.00 51.22 248 TRP A N 1
ATOM 1962 C CA . TRP A 1 248 ? 7.254 -12.226 -16.523 1.00 51.22 248 TRP A CA 1
ATOM 1963 C C . TRP A 1 248 ? 6.601 -11.983 -15.148 1.00 51.22 248 TRP A C 1
ATOM 1965 O O . TRP A 1 248 ? 5.953 -10.971 -14.905 1.00 51.22 248 TRP A O 1
ATOM 1975 N N . ASN A 1 249 ? 6.897 -12.882 -14.202 1.00 51.31 249 ASN A N 1
ATOM 1976 C CA . ASN A 1 249 ? 6.480 -12.861 -12.802 1.00 51.31 249 ASN A CA 1
ATOM 1977 C C . ASN A 1 249 ? 7.500 -12.265 -11.817 1.00 51.31 249 ASN A C 1
ATOM 1979 O O . ASN A 1 249 ? 7.382 -12.493 -10.606 1.00 51.31 249 ASN A O 1
ATOM 1983 N N . SER A 1 250 ? 8.500 -11.511 -12.278 1.00 68.12 250 SER A N 1
ATOM 1984 C CA . SER A 1 250 ? 9.389 -10.799 -11.362 1.00 68.12 250 SER A CA 1
ATOM 1985 C C . SER A 1 250 ? 8.542 -9.907 -10.446 1.00 68.12 250 SER A C 1
ATOM 1987 O O . SER A 1 250 ? 7.533 -9.320 -10.855 1.00 68.12 250 SER A O 1
ATOM 1989 N N . ALA A 1 251 ? 8.899 -9.856 -9.163 1.00 71.69 251 ALA A N 1
ATOM 1990 C CA . ALA A 1 251 ? 8.189 -9.018 -8.200 1.00 71.69 251 ALA A CA 1
ATOM 1991 C C . ALA A 1 251 ? 8.144 -7.550 -8.670 1.00 71.69 251 ALA A C 1
ATOM 1993 O O . ALA A 1 251 ? 7.126 -6.888 -8.493 1.00 71.69 251 ALA A O 1
ATOM 1994 N N . ALA A 1 252 ? 9.194 -7.099 -9.368 1.00 71.75 252 ALA A N 1
ATOM 1995 C CA . ALA A 1 252 ? 9.315 -5.766 -9.949 1.00 71.75 252 ALA A CA 1
ATOM 1996 C C . ALA A 1 252 ? 8.256 -5.466 -11.026 1.00 71.75 252 ALA A C 1
ATOM 1998 O O . ALA A 1 252 ? 7.622 -4.419 -10.952 1.00 71.75 252 ALA A O 1
ATOM 1999 N N . ASN A 1 253 ? 7.993 -6.376 -11.974 1.00 71.38 253 ASN A N 1
ATOM 2000 C CA . ASN A 1 253 ? 6.977 -6.148 -13.017 1.00 71.38 253 ASN A CA 1
ATOM 2001 C C . ASN A 1 253 ? 5.573 -6.043 -12.420 1.00 71.38 253 ASN A C 1
ATOM 2003 O O . ASN A 1 253 ? 4.814 -5.127 -12.740 1.00 71.38 253 ASN A O 1
ATOM 2007 N N . ARG A 1 254 ? 5.240 -6.954 -11.495 1.00 74.12 254 ARG A N 1
ATOM 2008 C CA . ARG A 1 254 ? 3.962 -6.902 -10.773 1.00 74.12 254 ARG A CA 1
ATOM 2009 C C . ARG A 1 254 ? 3.847 -5.602 -9.989 1.00 74.12 254 ARG A C 1
ATOM 2011 O O . ARG A 1 254 ? 2.822 -4.936 -10.068 1.00 74.12 254 ARG A O 1
ATOM 2018 N N . GLN A 1 255 ? 4.905 -5.201 -9.292 1.00 77.62 255 GLN A N 1
ATOM 2019 C CA . GLN A 1 255 ? 4.931 -3.938 -8.565 1.00 77.62 255 GLN A CA 1
ATOM 2020 C C . GLN A 1 255 ? 4.752 -2.735 -9.500 1.00 77.62 255 GLN A C 1
ATOM 2022 O O . GLN A 1 255 ? 3.946 -1.867 -9.186 1.00 77.62 255 GLN A O 1
ATOM 2027 N N . LEU A 1 256 ? 5.402 -2.710 -10.669 1.00 82.75 256 LEU A N 1
ATOM 2028 C CA . LEU A 1 256 ? 5.269 -1.628 -11.648 1.00 82.75 256 LEU A CA 1
ATOM 2029 C C . LEU A 1 256 ? 3.831 -1.474 -12.146 1.00 82.75 256 LEU A C 1
ATOM 2031 O O . LEU A 1 256 ? 3.287 -0.370 -12.127 1.00 82.75 256 LEU A O 1
ATOM 2035 N N . VAL A 1 257 ? 3.205 -2.572 -12.578 1.00 75.69 257 VAL A N 1
ATOM 2036 C CA . VAL A 1 257 ? 1.817 -2.566 -13.068 1.00 75.69 257 VAL A CA 1
ATOM 2037 C C . VAL A 1 257 ? 0.881 -2.059 -11.975 1.00 75.69 257 VAL A C 1
ATOM 2039 O O . VAL A 1 257 ? 0.051 -1.179 -12.207 1.00 75.69 257 VAL A O 1
ATOM 2042 N N . LEU A 1 258 ? 1.059 -2.570 -10.759 1.00 71.56 258 LEU A N 1
ATOM 2043 C CA . LEU A 1 258 ? 0.244 -2.192 -9.617 1.00 71.56 258 LEU A CA 1
ATOM 2044 C C . LEU A 1 258 ? 0.425 -0.716 -9.234 1.00 71.56 258 LEU A C 1
ATOM 2046 O O . LEU A 1 258 ? -0.577 -0.061 -8.953 1.00 71.56 258 LEU A O 1
ATOM 2050 N N . SER A 1 259 ? 1.653 -0.194 -9.248 1.00 74.88 259 SER A N 1
ATOM 2051 C CA . SER A 1 259 ? 1.940 1.221 -8.989 1.00 74.88 259 SER A CA 1
ATOM 2052 C C . SER A 1 259 ? 1.386 2.129 -10.087 1.00 74.88 259 SER A C 1
ATOM 2054 O O . SER A 1 259 ? 0.811 3.177 -9.803 1.00 74.88 259 SER A O 1
ATOM 2056 N N . THR A 1 260 ? 1.480 1.703 -11.348 1.00 74.75 260 THR A N 1
ATOM 2057 C CA . THR A 1 260 ? 0.945 2.448 -12.497 1.00 74.75 260 THR A CA 1
ATOM 2058 C C . THR A 1 260 ? -0.573 2.590 -12.411 1.00 74.75 260 THR A C 1
ATOM 2060 O O . THR A 1 260 ? -1.111 3.634 -12.759 1.00 74.75 260 THR A O 1
ATOM 2063 N N . MET A 1 261 ? -1.282 1.567 -11.924 1.00 71.00 261 MET A N 1
ATOM 2064 C CA . MET A 1 261 ? -2.728 1.652 -11.681 1.00 71.00 261 MET A CA 1
ATOM 2065 C C . MET A 1 261 ? -3.074 2.598 -10.522 1.00 71.00 261 MET A C 1
ATOM 2067 O O . MET A 1 261 ? -4.096 3.274 -10.578 1.00 71.00 261 MET A O 1
ATOM 2071 N N . GLN A 1 262 ? -2.231 2.661 -9.487 1.00 68.62 262 GLN A N 1
ATOM 2072 C CA . GLN A 1 262 ? -2.444 3.515 -8.312 1.00 68.62 262 GLN A CA 1
ATOM 2073 C C . GLN A 1 262 ? -2.218 5.005 -8.603 1.00 68.62 262 GLN A C 1
ATOM 2075 O O . GLN A 1 262 ? -2.911 5.842 -8.036 1.00 68.62 262 GLN A O 1
ATOM 2080 N N . LEU A 1 263 ? -1.294 5.335 -9.508 1.00 72.00 263 LEU A N 1
ATOM 2081 C CA . LEU A 1 263 ? -0.930 6.714 -9.864 1.00 72.00 263 LEU A CA 1
ATOM 2082 C C . LEU A 1 263 ? -1.851 7.347 -10.924 1.00 72.00 263 LEU A C 1
ATOM 2084 O O . LEU A 1 263 ? -1.510 8.370 -11.504 1.00 72.00 263 LEU A O 1
ATOM 2088 N N . ARG A 1 264 ? -3.015 6.750 -11.209 1.00 70.88 264 ARG A N 1
ATOM 2089 C CA . ARG A 1 264 ? -3.974 7.235 -12.221 1.00 70.88 264 ARG A CA 1
ATOM 2090 C C . ARG A 1 264 ? -5.071 8.135 -11.661 1.00 70.88 264 ARG A C 1
ATOM 2092 O O . ARG A 1 264 ? -6.125 8.266 -12.285 1.00 70.88 264 ARG A O 1
ATOM 2099 N N . SER A 1 265 ? -4.870 8.764 -10.502 1.00 79.06 265 SER A N 1
ATOM 2100 C CA . SER A 1 265 ? -5.812 9.810 -10.104 1.00 79.06 265 SER A CA 1
ATOM 2101 C C . SER A 1 265 ? -5.777 10.936 -11.147 1.00 79.06 265 SER A C 1
ATOM 2103 O O . SER A 1 265 ? -4.735 11.204 -11.747 1.00 79.06 265 SER A O 1
ATOM 2105 N N . LYS A 1 266 ? -6.919 11.591 -11.392 1.00 76.19 266 LYS A N 1
ATOM 2106 C CA . LYS A 1 266 ? -7.015 12.674 -12.388 1.00 76.19 266 LYS A CA 1
ATOM 2107 C C . LYS A 1 266 ? -5.930 13.737 -12.165 1.00 76.19 266 LYS A C 1
ATOM 2109 O O . LYS A 1 266 ? -5.238 14.119 -13.096 1.00 76.19 266 LYS A O 1
ATOM 2114 N N . ARG A 1 267 ? -5.717 14.106 -10.900 1.00 78.88 267 ARG A N 1
ATOM 2115 C CA . ARG A 1 267 ? -4.681 15.050 -10.476 1.00 78.88 267 ARG A CA 1
ATOM 2116 C C . ARG A 1 267 ? -3.266 14.584 -10.830 1.00 78.88 267 ARG A C 1
ATOM 2118 O O . ARG A 1 267 ? -2.478 15.368 -11.342 1.00 78.88 267 ARG A O 1
ATOM 2125 N N . ASP A 1 268 ? -2.948 13.313 -10.578 1.00 76.81 268 ASP A N 1
ATOM 2126 C CA . ASP A 1 268 ? -1.619 12.760 -10.871 1.00 76.81 268 ASP A CA 1
ATOM 2127 C C . ASP A 1 268 ? -1.330 12.762 -12.373 1.00 76.81 268 ASP A C 1
ATOM 2129 O O . ASP A 1 268 ? -0.207 13.045 -12.789 1.00 76.81 268 ASP A O 1
ATOM 2133 N N . MET A 1 269 ? -2.353 12.476 -13.178 1.00 80.94 269 MET A N 1
ATOM 2134 C CA . MET A 1 269 ? -2.270 12.529 -14.634 1.00 80.94 269 MET A CA 1
ATOM 2135 C C . MET A 1 269 ? -2.096 13.964 -15.143 1.00 80.94 269 MET A C 1
ATOM 2137 O O . MET A 1 269 ? -1.302 14.176 -16.056 1.00 80.94 269 MET A O 1
ATOM 2141 N N . ASP A 1 270 ? -2.769 14.943 -14.538 1.00 83.88 270 ASP A N 1
ATOM 2142 C CA . ASP A 1 270 ? -2.633 16.354 -14.915 1.00 83.88 270 ASP A CA 1
ATOM 2143 C C . ASP A 1 270 ? -1.220 16.890 -14.590 1.00 83.88 270 ASP A C 1
ATOM 2145 O O . ASP A 1 270 ? -0.612 17.600 -15.390 1.00 83.88 270 ASP A O 1
ATOM 2149 N N . GLU A 1 271 ? -0.651 16.510 -13.441 1.00 84.69 271 GLU A N 1
ATOM 2150 C CA . GLU A 1 271 ? 0.666 16.990 -12.997 1.00 84.69 271 GLU A CA 1
ATOM 2151 C C . GLU A 1 271 ? 1.839 16.233 -13.655 1.00 84.69 271 GLU A C 1
ATOM 2153 O O . GLU A 1 271 ? 2.841 16.843 -14.057 1.00 84.69 271 GLU A O 1
ATOM 2158 N N . ASN A 1 272 ? 1.712 14.905 -13.773 1.00 89.81 272 ASN A N 1
ATOM 2159 C CA . ASN A 1 272 ? 2.794 13.971 -14.108 1.00 89.81 272 ASN A CA 1
ATOM 2160 C C . ASN A 1 272 ? 2.493 13.082 -15.324 1.00 89.81 272 ASN A C 1
ATOM 2162 O O . ASN A 1 272 ? 3.210 12.104 -15.553 1.00 89.81 272 ASN A O 1
ATOM 2166 N N . GLY A 1 273 ? 1.472 13.409 -16.120 1.00 91.12 273 GLY A N 1
ATOM 2167 C CA . GLY A 1 273 ? 0.983 12.574 -17.220 1.00 91.12 273 GLY A CA 1
ATOM 2168 C C . GLY A 1 273 ? 2.074 12.073 -18.162 1.00 91.12 273 GLY A C 1
ATOM 2169 O O . GLY A 1 273 ? 2.113 10.885 -18.454 1.00 91.12 273 GLY A O 1
ATOM 2170 N N . ILE A 1 274 ? 3.027 12.931 -18.545 1.00 94.38 274 ILE A N 1
ATOM 2171 C CA . ILE A 1 274 ? 4.145 12.559 -19.434 1.00 94.38 274 ILE A CA 1
ATOM 2172 C C . ILE A 1 274 ? 5.031 11.465 -18.812 1.00 94.38 274 ILE A C 1
ATOM 2174 O O . ILE A 1 274 ? 5.424 10.510 -19.483 1.00 94.38 274 ILE A O 1
ATOM 2178 N N . VAL A 1 275 ? 5.340 11.577 -17.518 1.00 94.31 275 VAL A N 1
ATOM 2179 C CA . VAL A 1 275 ? 6.181 10.597 -16.813 1.00 94.31 275 VAL A CA 1
ATOM 2180 C C . VAL A 1 275 ? 5.414 9.288 -16.626 1.00 94.31 275 VAL A C 1
ATOM 2182 O O . VAL A 1 275 ? 5.958 8.210 -16.861 1.00 94.31 275 VAL A O 1
ATOM 2185 N N . LEU A 1 276 ? 4.130 9.370 -16.267 1.00 91.81 276 LEU A N 1
ATOM 2186 C CA . LEU A 1 276 ? 3.258 8.205 -16.099 1.00 91.81 276 LEU A CA 1
ATOM 2187 C C . LEU A 1 276 ? 2.964 7.486 -17.419 1.00 91.81 276 LEU A C 1
ATOM 2189 O O . LEU A 1 276 ? 2.770 6.269 -17.427 1.00 91.81 276 LEU A O 1
ATOM 2193 N N . GLU A 1 277 ? 2.960 8.208 -18.537 1.00 93.31 277 GLU A N 1
ATOM 2194 C CA . GLU A 1 277 ? 2.851 7.640 -19.876 1.00 93.31 277 GLU A CA 1
ATOM 2195 C C . GLU A 1 277 ? 4.089 6.803 -20.220 1.00 93.31 277 GLU A C 1
ATOM 2197 O O . GLU A 1 277 ? 3.946 5.683 -20.716 1.00 93.31 277 GLU A O 1
ATOM 2202 N N . TRP A 1 278 ? 5.293 7.295 -19.902 1.00 95.75 278 TRP A N 1
ATOM 2203 C CA . TRP A 1 278 ? 6.529 6.520 -20.043 1.00 95.75 278 TRP A CA 1
ATOM 2204 C C . TRP A 1 278 ? 6.532 5.281 -19.135 1.00 95.75 278 TRP A C 1
ATOM 2206 O O . TRP A 1 278 ? 6.730 4.170 -19.624 1.00 95.75 278 TRP A O 1
ATOM 2216 N N . VAL A 1 279 ? 6.216 5.438 -17.844 1.00 94.00 279 VAL A N 1
ATOM 2217 C CA . VAL A 1 279 ? 6.081 4.322 -16.886 1.00 94.00 279 VAL A CA 1
ATOM 2218 C C . VAL A 1 279 ? 5.089 3.271 -17.402 1.00 94.00 279 VAL A C 1
ATOM 2220 O O . VAL A 1 279 ? 5.380 2.075 -17.395 1.00 94.00 279 VAL A O 1
ATOM 2223 N N . SER A 1 280 ? 3.931 3.711 -17.906 1.00 91.12 280 SER A N 1
ATOM 2224 C CA . SER A 1 280 ? 2.915 2.825 -18.484 1.00 91.12 280 SER A CA 1
ATOM 2225 C C . SER A 1 280 ? 3.422 2.113 -19.736 1.00 91.12 280 SER A C 1
ATOM 2227 O O . SER A 1 280 ? 3.118 0.938 -19.930 1.00 91.12 280 SER A O 1
ATOM 2229 N N . ALA A 1 281 ? 4.187 2.795 -20.591 1.00 92.69 281 ALA A N 1
ATOM 2230 C CA . ALA A 1 281 ? 4.776 2.185 -21.776 1.00 92.69 281 ALA A CA 1
ATOM 2231 C C . ALA A 1 281 ? 5.770 1.079 -21.395 1.00 92.69 281 ALA A C 1
ATOM 2233 O O . ALA A 1 281 ? 5.653 -0.025 -21.921 1.00 92.69 281 ALA A O 1
ATOM 2234 N N . VAL A 1 282 ? 6.647 1.322 -20.413 1.00 92.19 282 VAL A N 1
ATOM 2235 C CA . VAL A 1 282 ? 7.561 0.302 -19.868 1.00 92.19 282 VAL A CA 1
ATOM 2236 C C . VAL A 1 282 ? 6.792 -0.874 -19.254 1.00 92.19 282 VAL A C 1
ATOM 2238 O O . VAL A 1 282 ? 7.142 -2.032 -19.458 1.00 92.19 282 VAL A O 1
ATOM 2241 N N . ALA A 1 283 ? 5.698 -0.619 -18.534 1.00 89.00 283 ALA A N 1
ATOM 2242 C CA . ALA A 1 283 ? 4.869 -1.699 -18.003 1.00 89.00 283 ALA A CA 1
ATOM 2243 C C . ALA A 1 283 ? 4.255 -2.551 -19.132 1.00 89.00 283 ALA A C 1
ATOM 2245 O O . ALA A 1 283 ? 4.260 -3.781 -19.058 1.00 89.00 283 ALA A O 1
ATOM 2246 N N . ARG A 1 284 ? 3.768 -1.920 -20.211 1.00 86.75 284 ARG A N 1
ATOM 2247 C CA . ARG A 1 284 ? 3.192 -2.625 -21.370 1.00 86.75 284 ARG A CA 1
ATOM 2248 C C . ARG A 1 284 ? 4.213 -3.489 -22.102 1.00 86.75 284 ARG A C 1
ATOM 2250 O O . ARG A 1 284 ? 3.844 -4.591 -22.508 1.00 86.75 284 ARG A O 1
ATOM 2257 N N . THR A 1 285 ? 5.463 -3.040 -22.236 1.00 84.88 285 THR A N 1
ATOM 2258 C CA . THR A 1 285 ? 6.503 -3.839 -22.905 1.00 84.88 285 THR A CA 1
ATOM 2259 C C . THR A 1 285 ? 6.815 -5.127 -22.163 1.00 84.88 285 THR A C 1
ATOM 2261 O O . THR A 1 285 ? 7.195 -6.109 -22.786 1.00 84.88 285 THR A O 1
ATOM 2264 N N . THR A 1 286 ? 6.568 -5.171 -20.853 1.00 78.62 286 THR A N 1
ATOM 2265 C CA . THR A 1 286 ? 6.649 -6.428 -20.106 1.00 78.62 286 THR A CA 1
ATOM 2266 C C . THR A 1 286 ? 5.423 -7.315 -20.287 1.00 78.62 286 THR A C 1
ATOM 2268 O O . THR A 1 286 ? 5.567 -8.519 -20.171 1.00 78.62 286 THR A O 1
ATOM 2271 N N . PHE A 1 287 ? 4.237 -6.781 -20.601 1.00 74.81 287 PHE A N 1
ATOM 2272 C CA . PHE A 1 287 ? 2.969 -7.528 -20.557 1.00 74.81 287 PHE A CA 1
ATOM 2273 C C . PHE A 1 287 ? 2.519 -8.103 -21.915 1.00 74.81 287 PHE A C 1
ATOM 2275 O O . PHE A 1 287 ? 1.904 -9.160 -21.961 1.00 74.81 287 PHE A O 1
ATOM 2282 N N . PHE A 1 288 ? 2.803 -7.451 -23.044 1.00 69.44 288 PHE A N 1
ATOM 2283 C CA . PHE A 1 288 ? 2.134 -7.780 -24.322 1.00 69.44 288 PHE A CA 1
ATOM 2284 C C . PHE A 1 288 ? 2.929 -8.659 -25.298 1.00 69.44 288 PHE A C 1
ATOM 2286 O O . PHE A 1 288 ? 2.548 -8.817 -26.454 1.00 69.44 288 PHE A O 1
ATOM 2293 N N . VAL A 1 289 ? 4.003 -9.295 -24.838 1.00 63.81 289 VAL A N 1
ATOM 2294 C CA . VAL A 1 289 ? 5.036 -9.892 -25.713 1.00 63.81 289 VAL A CA 1
ATOM 2295 C C . VAL A 1 289 ? 4.581 -11.187 -26.407 1.00 63.81 289 VAL A C 1
ATOM 2297 O O . VAL A 1 289 ? 5.268 -11.718 -27.276 1.00 63.81 289 VAL A O 1
ATOM 2300 N N . GLY A 1 290 ? 3.393 -11.690 -26.068 1.00 61.91 290 GLY A N 1
ATOM 2301 C CA . GLY A 1 290 ? 2.784 -12.857 -26.709 1.00 61.91 290 GLY A CA 1
ATOM 2302 C C . GLY A 1 290 ? 1.521 -12.583 -27.528 1.00 61.91 290 GLY A C 1
ATOM 2303 O O . GLY A 1 290 ? 0.951 -13.543 -28.031 1.00 61.91 290 GLY A O 1
ATOM 2304 N N . LEU A 1 291 ? 1.040 -11.335 -27.626 1.00 60.94 291 LEU A N 1
ATOM 2305 C CA . LEU A 1 291 ? -0.324 -11.055 -28.112 1.00 60.94 291 LEU A CA 1
ATOM 2306 C C . LEU A 1 291 ? -0.407 -10.243 -29.415 1.00 60.94 291 LEU A C 1
ATOM 2308 O O . LEU A 1 291 ? -1.490 -10.155 -29.985 1.00 60.94 291 LEU A O 1
ATOM 2312 N N . ILE A 1 292 ? 0.683 -9.624 -29.875 1.00 63.34 292 ILE A N 1
ATOM 2313 C CA . ILE A 1 292 ? 0.695 -8.699 -31.025 1.00 63.34 292 ILE A CA 1
ATOM 2314 C C . ILE A 1 292 ? 1.998 -8.906 -31.813 1.00 63.34 292 ILE A C 1
ATOM 2316 O O . ILE A 1 292 ? 2.991 -9.317 -31.211 1.00 63.34 292 ILE A O 1
ATOM 2320 N N . ASP A 1 293 ? 2.001 -8.606 -33.120 1.00 72.88 293 ASP A N 1
ATOM 2321 C CA . ASP A 1 293 ? 3.208 -8.451 -33.948 1.00 72.88 293 ASP A CA 1
ATOM 2322 C C . ASP A 1 293 ? 4.198 -7.496 -33.266 1.00 72.88 293 ASP A C 1
ATOM 2324 O O . ASP A 1 293 ? 4.106 -6.267 -33.338 1.00 72.88 293 ASP A O 1
ATOM 2328 N N . TRP A 1 294 ? 5.111 -8.093 -32.508 1.00 78.50 294 TRP A N 1
ATOM 2329 C CA . TRP A 1 294 ? 6.055 -7.398 -31.658 1.00 78.50 294 TRP A CA 1
ATOM 2330 C C . TRP A 1 294 ? 7.304 -7.074 -32.470 1.00 78.50 294 TRP A C 1
ATOM 2332 O O . TRP A 1 294 ? 8.105 -7.964 -32.747 1.00 78.50 294 TRP A O 1
ATOM 2342 N N . ASP A 1 295 ? 7.473 -5.801 -32.822 1.00 88.81 295 ASP A N 1
ATOM 2343 C CA . ASP A 1 295 ? 8.716 -5.258 -33.371 1.00 88.81 295 ASP A CA 1
ATOM 2344 C C . ASP A 1 295 ? 9.560 -4.661 -32.223 1.00 88.81 295 ASP A C 1
ATOM 2346 O O . ASP A 1 295 ? 9.222 -3.584 -31.709 1.00 88.81 295 ASP A O 1
ATOM 2350 N N . PRO A 1 296 ? 10.636 -5.345 -31.780 1.00 85.88 296 PRO A N 1
ATOM 2351 C CA . PRO A 1 296 ? 11.461 -4.888 -30.668 1.00 85.88 296 PRO A CA 1
ATOM 2352 C C . PRO A 1 296 ? 12.110 -3.530 -30.925 1.00 85.88 296 PRO A C 1
ATOM 2354 O O . PRO A 1 296 ? 12.240 -2.750 -29.983 1.00 85.88 296 PRO A O 1
ATOM 2357 N N . GLU A 1 297 ? 12.501 -3.232 -32.167 1.00 89.25 297 GLU A N 1
ATOM 2358 C CA . GLU A 1 297 ? 13.196 -1.983 -32.482 1.00 89.25 297 GLU A CA 1
ATOM 2359 C C . GLU A 1 297 ? 12.240 -0.802 -32.437 1.00 89.25 297 GLU A C 1
ATOM 2361 O O . GLU A 1 297 ? 12.513 0.192 -31.762 1.00 89.25 297 GLU A O 1
ATOM 2366 N N . ARG A 1 298 ? 11.049 -0.946 -33.028 1.00 91.69 298 ARG A N 1
ATOM 2367 C CA . ARG A 1 298 ? 10.006 0.081 -32.923 1.00 91.69 298 ARG A CA 1
ATOM 2368 C C . ARG A 1 298 ? 9.635 0.370 -31.467 1.00 91.69 298 ARG A C 1
ATOM 2370 O O . ARG A 1 298 ? 9.492 1.534 -31.090 1.00 91.69 298 ARG A O 1
ATOM 2377 N N . GLN A 1 299 ? 9.491 -0.670 -30.642 1.00 90.25 299 GLN A N 1
ATOM 2378 C CA . GLN A 1 299 ? 9.180 -0.513 -29.216 1.00 90.25 299 GLN A CA 1
ATOM 2379 C C . GLN A 1 299 ? 10.324 0.155 -28.446 1.00 90.25 299 GLN A C 1
ATOM 2381 O O . GLN A 1 299 ? 10.071 1.010 -27.594 1.00 90.25 299 GLN A O 1
ATOM 2386 N N . ARG A 1 300 ? 11.583 -0.181 -28.756 1.00 91.06 300 ARG A N 1
ATOM 2387 C CA . ARG A 1 300 ? 12.754 0.500 -28.187 1.00 91.06 300 ARG A CA 1
ATOM 2388 C C . ARG A 1 300 ? 12.750 1.987 -28.529 1.00 91.06 300 ARG A C 1
ATOM 2390 O O . ARG A 1 300 ? 12.848 2.803 -27.614 1.00 91.06 300 ARG A O 1
ATOM 2397 N N . SER A 1 301 ? 12.579 2.348 -29.800 1.00 93.00 301 SER A N 1
ATOM 2398 C CA . SER A 1 301 ? 12.537 3.751 -30.226 1.00 93.00 301 SER A CA 1
ATOM 2399 C C . SER A 1 301 ? 11.414 4.531 -29.530 1.00 93.00 301 SER A C 1
ATOM 2401 O O . SER A 1 301 ? 11.659 5.624 -29.020 1.00 93.00 301 SER A O 1
ATOM 2403 N N . GLU A 1 302 ? 10.211 3.951 -29.422 1.00 94.31 302 GLU A N 1
ATOM 2404 C CA . GLU A 1 302 ? 9.080 4.570 -28.713 1.00 94.31 302 GLU A CA 1
ATOM 2405 C C . GLU A 1 302 ? 9.397 4.810 -27.225 1.00 94.31 302 GLU A C 1
ATOM 2407 O O . GLU A 1 302 ? 9.105 5.879 -26.677 1.00 94.31 302 GLU A O 1
ATOM 2412 N N . LEU A 1 303 ? 10.017 3.835 -26.553 1.00 94.56 303 LEU A N 1
ATOM 2413 C CA . LEU A 1 303 ? 10.400 3.970 -25.148 1.00 94.56 303 LEU A CA 1
ATOM 2414 C C . LEU A 1 303 ? 11.484 5.032 -24.930 1.00 94.56 303 LEU A C 1
ATOM 2416 O O . LEU A 1 303 ? 11.400 5.768 -23.944 1.00 94.56 303 LEU A O 1
ATOM 2420 N N . ILE A 1 304 ? 12.471 5.128 -25.827 1.00 95.69 304 ILE A N 1
ATOM 2421 C CA . ILE A 1 304 ? 13.529 6.150 -25.775 1.00 95.69 304 ILE A CA 1
ATOM 2422 C C . ILE A 1 304 ? 12.920 7.549 -25.918 1.00 95.69 304 ILE A C 1
ATOM 2424 O O . ILE A 1 304 ? 13.227 8.441 -25.124 1.00 95.69 304 ILE A O 1
ATOM 2428 N N . GLU A 1 305 ? 12.014 7.739 -26.882 1.00 96.69 305 GLU A N 1
ATOM 2429 C CA . GLU A 1 305 ? 11.335 9.020 -27.103 1.00 96.69 305 GLU A CA 1
ATOM 2430 C C . GLU A 1 305 ? 10.508 9.439 -25.875 1.00 96.69 305 GLU A C 1
ATOM 2432 O O . GLU A 1 305 ? 10.573 10.585 -25.418 1.00 96.69 305 GLU A O 1
ATOM 2437 N N . LYS A 1 306 ? 9.751 8.502 -25.290 1.00 96.62 306 LYS A N 1
ATOM 2438 C CA . LYS A 1 306 ? 8.966 8.760 -24.074 1.00 96.62 306 LYS A CA 1
ATOM 2439 C C . LYS A 1 306 ? 9.856 9.053 -22.866 1.00 96.62 306 LYS A C 1
ATOM 2441 O O . LYS A 1 306 ? 9.526 9.955 -22.095 1.00 96.62 306 LYS A O 1
ATOM 2446 N N . LEU A 1 307 ? 10.985 8.351 -22.715 1.00 96.88 307 LEU A N 1
ATOM 2447 C CA . LEU A 1 307 ? 11.957 8.631 -21.653 1.00 96.88 307 LEU A CA 1
ATOM 2448 C C . LEU A 1 307 ? 12.510 10.052 -21.789 1.00 96.88 307 LEU A C 1
ATOM 2450 O O . LEU A 1 307 ? 12.593 10.772 -20.798 1.00 96.88 307 LEU A O 1
ATOM 2454 N N . GLU A 1 308 ? 12.839 10.491 -23.006 1.00 97.38 308 GLU A N 1
ATOM 2455 C CA . GLU A 1 308 ? 13.315 11.855 -23.245 1.00 97.38 308 GLU A CA 1
ATOM 2456 C C . GLU A 1 308 ? 12.296 12.912 -22.803 1.00 97.38 308 GLU A C 1
ATOM 2458 O O . GLU A 1 308 ? 12.656 13.870 -22.112 1.00 97.38 308 GLU A O 1
ATOM 2463 N N . LYS A 1 309 ? 11.018 12.733 -23.157 1.00 96.88 309 LYS A N 1
ATOM 2464 C CA . LYS A 1 309 ? 9.939 13.639 -22.729 1.00 96.88 309 LYS A CA 1
ATOM 2465 C C . LYS A 1 309 ? 9.772 13.632 -21.206 1.00 96.88 309 LYS A C 1
ATOM 2467 O O . LYS A 1 309 ? 9.627 14.698 -20.607 1.00 96.88 309 LYS A O 1
ATOM 2472 N N . ALA A 1 310 ? 9.839 12.457 -20.578 1.00 95.44 310 ALA A N 1
ATOM 2473 C CA . ALA A 1 310 ? 9.751 12.312 -19.128 1.00 95.44 310 ALA A CA 1
ATOM 2474 C C . ALA A 1 310 ? 10.911 13.018 -18.407 1.00 95.44 310 ALA A C 1
ATOM 2476 O O . ALA A 1 310 ? 10.667 13.776 -17.470 1.00 95.44 310 ALA A O 1
ATOM 2477 N N . VAL A 1 311 ? 12.153 12.850 -18.877 1.00 96.06 311 VAL A N 1
ATOM 2478 C CA . VAL A 1 311 ? 13.333 13.528 -18.313 1.00 96.06 311 VAL A CA 1
ATOM 2479 C C . VAL A 1 311 ? 13.201 15.046 -18.429 1.00 96.06 311 VAL A C 1
ATOM 2481 O O . VAL A 1 311 ? 13.349 15.728 -17.419 1.00 96.06 311 VAL A O 1
ATOM 2484 N N . LYS A 1 312 ? 12.831 15.579 -19.603 1.00 95.62 312 LYS A N 1
ATOM 2485 C CA . LYS A 1 312 ? 12.616 17.029 -19.791 1.00 95.62 312 LYS A CA 1
ATOM 2486 C C . LYS A 1 312 ? 11.542 17.584 -18.855 1.00 95.62 312 LYS A C 1
ATOM 2488 O O . LYS A 1 312 ? 11.688 18.680 -18.317 1.00 95.62 312 LYS A O 1
ATOM 2493 N N . ARG A 1 313 ? 10.457 16.830 -18.638 1.00 94.00 313 ARG A N 1
ATOM 2494 C CA . ARG A 1 313 ? 9.400 17.223 -17.696 1.00 94.00 313 ARG A CA 1
ATOM 2495 C C . ARG A 1 313 ? 9.917 17.268 -16.259 1.00 94.00 313 ARG A C 1
ATOM 2497 O O . ARG A 1 313 ? 9.627 18.237 -15.567 1.00 94.00 313 ARG A O 1
ATOM 2504 N N . LEU A 1 314 ? 10.676 16.259 -15.831 1.00 92.12 314 LEU A N 1
ATOM 2505 C CA . LEU A 1 314 ? 11.263 16.210 -14.488 1.00 92.12 314 LEU A CA 1
ATOM 2506 C C . LEU A 1 314 ? 12.279 17.340 -14.263 1.00 92.12 314 LEU A C 1
ATOM 2508 O O . LEU A 1 314 ? 12.268 17.947 -13.202 1.00 92.12 314 LEU A O 1
ATOM 2512 N N . GLU A 1 315 ? 13.088 17.689 -15.269 1.00 93.25 315 GLU A N 1
ATOM 2513 C CA . GLU A 1 315 ? 13.984 18.856 -15.207 1.00 93.25 315 GLU A CA 1
ATOM 2514 C C . GLU A 1 315 ? 13.227 20.176 -15.045 1.00 93.25 315 GLU A C 1
ATOM 2516 O O . GLU A 1 315 ? 13.679 21.066 -14.334 1.00 93.25 315 GLU A O 1
ATOM 2521 N N . GLY A 1 316 ? 12.085 20.322 -15.722 1.00 90.00 316 GLY A N 1
ATOM 2522 C CA . GLY A 1 316 ? 11.253 21.518 -15.612 1.00 90.00 316 GLY A CA 1
ATOM 2523 C C . GLY A 1 316 ? 10.556 21.664 -14.258 1.00 90.00 316 GLY A C 1
ATOM 2524 O O . GLY A 1 316 ? 10.114 22.759 -13.943 1.00 90.00 316 GLY A O 1
ATOM 2525 N N . LEU A 1 317 ? 10.443 20.580 -13.485 1.00 83.00 317 LEU A N 1
ATOM 2526 C CA . LEU A 1 317 ? 9.893 20.588 -12.126 1.00 83.00 317 LEU A CA 1
ATOM 2527 C C . LEU A 1 317 ? 10.953 20.884 -11.052 1.00 83.00 317 LEU A C 1
ATOM 2529 O O . LEU A 1 317 ? 10.585 21.190 -9.924 1.00 83.00 317 LEU A O 1
ATOM 2533 N N . ASP A 1 318 ? 12.241 20.759 -11.389 1.00 74.19 318 ASP A N 1
ATOM 2534 C CA . ASP A 1 318 ? 13.380 21.018 -10.492 1.00 74.19 318 ASP A CA 1
ATOM 2535 C C . ASP A 1 318 ? 13.793 22.507 -10.465 1.00 74.19 318 ASP A C 1
ATOM 2537 O O . ASP A 1 318 ? 14.632 22.906 -9.661 1.00 74.19 318 ASP A O 1
ATOM 2541 N N . LYS A 1 319 ? 13.220 23.326 -11.359 1.00 71.88 319 LYS A N 1
ATOM 2542 C CA . LYS A 1 319 ? 13.446 24.777 -11.468 1.00 71.88 319 LYS A CA 1
ATOM 2543 C C . LYS A 1 319 ? 12.379 25.565 -10.722 1.00 71.88 319 LYS A C 1
ATOM 2545 O O . LYS A 1 319 ? 12.761 26.587 -10.113 1.00 71.88 319 LYS A O 1
#